Protein AF-W2WPH0-F1 (afdb_monomer_lite)

InterPro domains:
  IPR010358 BRCA1-A complex subunit BRE [PTHR15189] (11-206)

Organism: NCBI:txid1317063

Foldseek 3Di:
DDDQDPVSVVVVVVVVVVVVVVVVQVVLVVVLVPFPDPQSVVLCVVPVVPPQWGKDWDADPVQGIKIKIKDFLDPDAQPDDVVVVVVVPDPVDPDPDPPDQAFRDDPPQFTKMWIFMDHSHPPRPDPDQRDGDIDHDPLQVQLVLQQDQPRRDPPDHPVRSSVSSSVSSSVQQVLLSLLVVLLVVPWAWDDADRGRSQKTKTWDWDAPDPPGDIDIWIKMKGDHSVCSVPVWLQRIWMWTDPPDPPDDTHTQGFDTDPDDADPDSNVRSNSSSVSNVVRSVVSVCCVVPVD

pLDDT: mean 79.88, std 12.7, range [41.97, 94.81]

Structure (mmCIF, N/CA/C/O backbone):
data_AF-W2WPH0-F1
#
_entry.id   AF-W2WPH0-F1
#
loop_
_atom_site.group_PDB
_atom_site.id
_atom_site.type_symbol
_atom_site.label_atom_id
_atom_site.label_alt_id
_atom_site.label_comp_id
_atom_site.label_asym_id
_atom_site.label_entity_id
_atom_site.label_seq_id
_atom_site.pdbx_PDB_ins_code
_atom_site.Cartn_x
_atom_site.Cartn_y
_atom_site.Cartn_z
_atom_site.occupancy
_atom_site.B_iso_or_equiv
_atom_site.auth_seq_id
_atom_site.auth_comp_id
_atom_site.auth_asym_id
_atom_site.auth_atom_id
_atom_site.pdbx_PDB_model_num
ATOM 1 N N . MET A 1 1 ? -18.272 -46.499 23.358 1.00 45.56 1 MET A N 1
ATOM 2 C CA . MET A 1 1 ? -18.441 -45.170 22.736 1.00 45.56 1 MET A CA 1
ATOM 3 C C . MET A 1 1 ? -17.656 -45.181 21.437 1.00 45.56 1 MET A C 1
ATOM 5 O O . MET A 1 1 ? -16.525 -45.654 21.488 1.00 45.56 1 MET A O 1
ATOM 9 N N . PRO A 1 2 ? -18.234 -44.789 20.291 1.00 53.28 2 PRO A N 1
ATOM 10 C CA . PRO A 1 2 ? -17.456 -44.684 19.062 1.00 53.28 2 PRO A CA 1
ATOM 11 C C . PRO A 1 2 ? -16.407 -43.576 19.236 1.00 53.28 2 PRO A C 1
ATOM 13 O O . PRO A 1 2 ? -16.695 -42.547 19.845 1.00 53.28 2 PRO A O 1
ATOM 16 N N . ALA A 1 3 ? -15.181 -43.828 18.781 1.00 59.38 3 ALA A N 1
ATOM 17 C CA . ALA A 1 3 ? -14.112 -42.839 18.807 1.00 59.38 3 ALA A CA 1
ATOM 18 C C . ALA A 1 3 ? -14.486 -41.678 17.872 1.00 59.38 3 ALA A C 1
ATOM 20 O O . ALA A 1 3 ? -14.871 -41.924 16.729 1.00 59.38 3 ALA A O 1
ATOM 21 N N . LEU A 1 4 ? -14.408 -40.441 18.372 1.00 58.47 4 LEU A N 1
ATOM 22 C CA . LEU A 1 4 ? -14.555 -39.233 17.555 1.00 58.47 4 LEU A CA 1
ATOM 23 C C . LEU A 1 4 ? -13.538 -39.294 16.412 1.00 58.47 4 LEU A C 1
ATOM 25 O O . LEU A 1 4 ? -12.369 -39.614 16.644 1.00 58.47 4 LEU A O 1
ATOM 29 N N . THR A 1 5 ? -13.979 -39.019 15.186 1.00 77.12 5 THR A N 1
ATOM 30 C CA . THR A 1 5 ? -13.048 -38.885 14.062 1.00 77.12 5 THR A CA 1
ATOM 31 C C . THR A 1 5 ? -12.193 -37.628 14.258 1.00 77.12 5 THR A C 1
ATOM 33 O O . THR A 1 5 ? -12.567 -36.727 15.011 1.00 77.12 5 THR A O 1
ATOM 36 N N . ASN A 1 6 ? -11.028 -37.548 13.606 1.00 74.56 6 ASN A N 1
ATOM 37 C CA . ASN A 1 6 ? -10.167 -36.362 13.710 1.00 74.56 6 ASN A CA 1
ATOM 38 C C . ASN A 1 6 ? -10.901 -35.067 13.310 1.00 74.56 6 ASN A C 1
ATOM 40 O O . ASN A 1 6 ? -10.645 -34.024 13.907 1.00 74.56 6 ASN A O 1
ATOM 44 N N . ASP A 1 7 ? -11.847 -35.146 12.370 1.00 78.81 7 ASP A N 1
ATOM 45 C CA . ASP A 1 7 ? -12.660 -34.007 11.932 1.00 78.81 7 ASP A CA 1
ATOM 46 C C . ASP A 1 7 ? -13.693 -33.595 12.994 1.00 78.81 7 ASP A C 1
ATOM 48 O O . ASP A 1 7 ? -13.888 -32.404 13.242 1.00 78.81 7 ASP A O 1
ATOM 52 N N . ASP A 1 8 ? -14.302 -34.563 13.690 1.00 81.31 8 ASP A N 1
ATOM 53 C CA . ASP A 1 8 ? -15.211 -34.279 14.808 1.00 81.31 8 ASP A CA 1
ATOM 54 C C . ASP A 1 8 ? -14.460 -33.648 15.987 1.00 81.31 8 ASP A C 1
ATOM 56 O O . ASP A 1 8 ? -14.962 -32.725 16.628 1.00 81.31 8 ASP A O 1
ATOM 60 N N . LEU A 1 9 ? -13.236 -34.113 16.262 1.00 81.88 9 LEU A N 1
ATOM 61 C CA . LEU A 1 9 ? -12.381 -33.546 17.303 1.00 81.88 9 LEU A CA 1
ATOM 62 C C . LEU A 1 9 ? -11.968 -32.108 16.958 1.00 81.88 9 LEU A C 1
ATOM 64 O O . LEU A 1 9 ? -12.052 -31.231 17.816 1.00 81.88 9 LEU A O 1
ATOM 68 N N . ALA A 1 10 ? -11.553 -31.861 15.712 1.00 83.38 10 ALA A N 1
ATOM 69 C CA . ALA A 1 10 ? -11.176 -30.533 15.235 1.00 83.38 10 ALA A CA 1
ATOM 70 C C . ALA A 1 10 ? -12.346 -29.547 15.337 1.00 83.38 10 ALA A C 1
ATOM 72 O O . ALA A 1 10 ? -12.166 -28.434 15.825 1.00 83.38 10 ALA A O 1
ATOM 73 N N . LYS A 1 11 ? -13.553 -29.980 14.965 1.00 87.38 11 LYS A N 1
ATOM 74 C CA . LYS A 1 11 ? -14.764 -29.163 15.066 1.00 87.38 11 LYS A CA 1
ATOM 75 C C . LYS A 1 11 ? -15.130 -28.837 16.515 1.00 87.38 11 LYS A C 1
ATOM 77 O O . LYS A 1 11 ? -15.409 -27.686 16.829 1.00 87.38 11 LYS A O 1
ATOM 82 N N . VAL A 1 12 ? -15.077 -29.826 17.411 1.00 88.12 12 VAL A N 1
ATOM 83 C CA . VAL A 1 12 ? -15.323 -29.603 18.847 1.00 88.12 12 VAL A CA 1
ATOM 84 C C . VAL A 1 12 ? -14.289 -28.638 19.437 1.00 88.12 12 VAL A C 1
ATOM 86 O O . VAL A 1 12 ? -14.651 -27.751 20.205 1.00 88.12 12 VAL A O 1
ATOM 89 N N . LEU A 1 13 ? -13.013 -28.772 19.064 1.00 89.44 13 LEU A N 1
ATOM 90 C CA . LEU A 1 13 ? -11.956 -27.838 19.462 1.00 89.44 13 LEU A CA 1
ATOM 91 C C . LEU A 1 13 ? -12.218 -26.424 18.934 1.00 89.44 13 LEU A C 1
ATOM 93 O O . LEU A 1 13 ? -12.084 -25.466 19.690 1.00 89.44 13 LEU A O 1
ATOM 97 N N . GLU A 1 14 ? -12.618 -26.286 17.671 1.00 88.81 14 GLU A N 1
ATOM 98 C CA . GLU A 1 14 ? -12.945 -24.995 17.065 1.00 88.81 14 GLU A CA 1
ATOM 99 C C . GLU A 1 14 ? -14.119 -24.313 17.785 1.00 88.81 14 GLU A C 1
ATOM 101 O O . GLU A 1 14 ? -14.046 -23.122 18.089 1.00 88.81 14 GLU A O 1
ATOM 106 N N . ASP A 1 15 ? -15.166 -25.068 18.123 1.00 91.25 15 ASP A N 1
ATOM 107 C CA . ASP A 1 15 ? -16.328 -24.559 18.855 1.00 91.25 15 ASP A CA 1
ATOM 108 C C . ASP A 1 15 ? -15.958 -24.114 20.281 1.00 91.25 15 ASP A C 1
ATOM 110 O O . ASP A 1 15 ? -16.384 -23.047 20.728 1.00 91.25 15 ASP A O 1
ATOM 114 N N . VAL A 1 16 ? -15.117 -24.881 20.985 1.00 91.81 16 VAL A N 1
ATOM 115 C CA . VAL A 1 16 ? -14.615 -24.505 22.321 1.00 91.81 16 VAL A CA 1
ATOM 116 C C . VAL A 1 16 ? -13.750 -23.245 22.251 1.00 91.81 16 VAL A C 1
ATOM 118 O O . VAL A 1 16 ? -13.900 -22.350 23.084 1.00 91.81 16 VAL A O 1
ATOM 121 N N . VAL A 1 17 ? -12.864 -23.142 21.257 1.00 90.56 17 VAL A N 1
ATOM 122 C CA . VAL A 1 17 ? -12.030 -21.948 21.058 1.00 90.56 17 VAL A CA 1
ATOM 123 C C . VAL A 1 17 ? -12.898 -20.728 20.760 1.00 90.56 17 VAL A C 1
ATOM 125 O O . VAL A 1 17 ? -12.674 -19.683 21.365 1.00 90.56 17 VAL A O 1
ATOM 128 N N . LYS A 1 18 ? -13.922 -20.852 19.905 1.00 88.81 18 LYS A N 1
ATOM 129 C CA . LYS A 1 18 ? -14.874 -19.762 19.631 1.00 88.81 18 LYS A CA 1
ATOM 130 C C . LYS A 1 18 ? -15.568 -19.283 20.903 1.00 88.81 18 LYS A C 1
ATOM 132 O O . LYS A 1 18 ? -15.534 -18.092 21.184 1.00 88.81 18 LYS A O 1
ATOM 137 N N . GLN A 1 19 ? -16.096 -20.199 21.717 1.00 92.19 19 GLN A N 1
ATOM 138 C CA . GLN A 1 19 ? -16.737 -19.839 22.987 1.00 92.19 19 GLN A CA 1
ATOM 139 C C . GLN A 1 19 ? -15.781 -19.112 23.940 1.00 92.19 19 GLN A C 1
ATOM 141 O O . GLN A 1 19 ? -16.158 -18.114 24.551 1.00 92.19 19 GLN A O 1
ATOM 146 N N . LEU A 1 20 ? -14.536 -19.582 24.063 1.00 91.75 20 LEU A N 1
ATOM 147 C CA . LEU A 1 20 ? -13.527 -18.919 24.893 1.00 91.75 20 LEU A CA 1
ATOM 148 C C . LEU A 1 20 ? -13.189 -17.516 24.378 1.00 91.75 20 LEU A C 1
ATOM 150 O O . LEU A 1 20 ? -13.049 -16.592 25.180 1.00 91.75 20 LEU A O 1
ATOM 154 N N . VAL A 1 21 ? -13.073 -17.349 23.059 1.00 88.31 21 VAL A N 1
ATOM 155 C CA . VAL A 1 21 ? -12.835 -16.048 22.420 1.00 88.31 21 VAL A CA 1
ATOM 156 C C . VAL A 1 21 ? -14.007 -15.099 22.664 1.00 88.31 21 VAL A C 1
ATOM 158 O O . VAL A 1 21 ? -13.773 -13.935 22.985 1.00 88.31 21 VAL A O 1
ATOM 161 N N . ASP A 1 22 ? -15.246 -15.578 22.578 1.00 89.62 22 ASP A N 1
ATOM 162 C CA . ASP A 1 22 ? -16.439 -14.763 22.821 1.00 89.62 22 ASP A CA 1
ATOM 163 C C . ASP A 1 22 ? -16.510 -14.301 24.283 1.00 89.62 22 ASP A C 1
ATOM 165 O O . ASP A 1 22 ? -16.646 -13.104 24.544 1.00 89.62 22 ASP A O 1
ATOM 169 N N . VAL A 1 23 ? -16.289 -15.210 25.241 1.00 92.94 23 VAL A N 1
ATOM 170 C CA . VAL A 1 23 ? -16.218 -14.866 26.674 1.00 92.94 23 VAL A CA 1
ATOM 171 C C . VAL A 1 23 ? -15.093 -13.864 26.944 1.00 92.94 23 VAL A C 1
ATOM 173 O O . VAL A 1 23 ? -15.271 -12.904 27.696 1.00 92.94 23 VAL A O 1
ATOM 176 N N . PHE A 1 24 ? -13.928 -14.052 26.320 1.00 89.88 24 PHE A N 1
ATOM 177 C CA . PHE A 1 24 ? -12.815 -13.117 26.450 1.00 89.88 24 PHE A CA 1
ATOM 178 C C . PHE A 1 24 ? -13.179 -11.732 25.903 1.00 89.88 24 PHE A C 1
ATOM 180 O O . PHE A 1 24 ? -12.948 -10.733 26.585 1.00 89.88 24 PHE A O 1
ATOM 187 N N . ARG A 1 25 ? -13.788 -11.654 24.715 1.00 88.69 25 ARG A N 1
ATOM 188 C CA . ARG A 1 25 ? -14.240 -10.393 24.105 1.00 88.69 25 ARG A CA 1
ATOM 189 C C . ARG A 1 25 ? -15.249 -9.666 24.992 1.00 88.69 25 ARG A C 1
ATOM 191 O O . ARG A 1 25 ? -15.089 -8.468 25.228 1.00 88.69 25 ARG A O 1
ATOM 198 N N . GLU A 1 26 ? -16.232 -10.379 25.537 1.00 91.75 26 GLU A N 1
ATOM 199 C CA . GLU A 1 26 ? -17.198 -9.812 26.485 1.00 91.75 26 GLU A CA 1
ATOM 200 C C . GLU A 1 26 ? -16.502 -9.238 27.725 1.00 91.75 26 GLU A C 1
ATOM 202 O O . GLU A 1 26 ? -16.783 -8.104 28.123 1.00 91.75 26 GLU A O 1
ATOM 207 N N . GLN A 1 27 ? -15.535 -9.963 28.294 1.00 92.88 27 GLN A N 1
ATOM 208 C CA . GLN A 1 27 ? -14.763 -9.504 29.450 1.00 92.88 27 GLN A CA 1
ATOM 209 C C . GLN A 1 27 ? -13.963 -8.223 29.151 1.00 92.88 27 GLN A C 1
ATOM 211 O O . GLN A 1 27 ? -13.911 -7.316 29.991 1.00 92.88 27 GLN A O 1
ATOM 216 N N . GLN A 1 28 ? -13.351 -8.118 27.966 1.00 91.88 28 GLN A N 1
ATOM 217 C CA . GLN A 1 28 ? -12.621 -6.914 27.544 1.00 91.88 28 GLN A CA 1
ATOM 218 C C . GLN A 1 28 ? -13.554 -5.700 27.453 1.00 91.88 28 GLN A C 1
ATOM 220 O O . GLN A 1 28 ? -13.244 -4.632 27.989 1.00 91.88 28 GLN A O 1
ATOM 225 N N . VAL A 1 29 ? -14.733 -5.873 26.849 1.00 92.38 29 VAL A N 1
ATOM 226 C CA . VAL A 1 29 ? -15.742 -4.811 26.725 1.00 92.38 29 VAL A CA 1
ATOM 227 C C . VAL A 1 29 ? -16.286 -4.393 28.092 1.00 92.38 29 VAL A C 1
ATOM 229 O O . VAL A 1 29 ? -16.365 -3.197 28.371 1.00 92.38 29 VAL A O 1
ATOM 232 N N . GLN A 1 30 ? -16.604 -5.338 28.979 1.00 93.56 30 GLN A N 1
ATOM 233 C CA . GLN A 1 30 ? -17.055 -5.026 30.341 1.00 93.56 30 GLN A CA 1
ATOM 234 C C . GLN A 1 30 ? -15.999 -4.231 31.121 1.00 93.56 30 GLN A C 1
ATOM 236 O O . GLN A 1 30 ? -16.319 -3.253 31.800 1.00 93.56 30 GLN A O 1
ATOM 241 N N . THR A 1 31 ? -14.725 -4.605 30.981 1.00 91.94 31 THR A N 1
ATOM 242 C CA . THR A 1 31 ? -13.605 -3.909 31.633 1.00 91.94 31 THR A CA 1
ATOM 243 C C . THR A 1 31 ? -13.472 -2.470 31.125 1.00 91.94 31 THR A C 1
ATOM 245 O O . THR A 1 31 ? -13.319 -1.541 31.920 1.00 91.94 31 THR A O 1
ATOM 248 N N . LEU A 1 32 ? -13.605 -2.263 29.813 1.00 91.75 32 LEU A N 1
ATOM 249 C CA . LEU A 1 32 ? -13.665 -0.938 29.194 1.00 91.75 32 LEU A CA 1
ATOM 250 C C . LEU A 1 32 ? -14.873 -0.118 29.689 1.00 91.75 32 LEU A C 1
ATOM 252 O O . LEU A 1 32 ? -14.732 1.062 30.015 1.00 91.75 32 LEU A O 1
ATOM 256 N N . GLN A 1 33 ? -16.060 -0.720 29.788 1.00 92.19 33 GLN A N 1
ATOM 257 C CA . GLN A 1 33 ? -17.267 -0.039 30.275 1.00 92.19 33 GLN A CA 1
ATOM 258 C C . GLN A 1 33 ? -17.149 0.388 31.745 1.00 92.19 33 GLN A C 1
ATOM 260 O O . GLN A 1 33 ? -17.680 1.436 32.124 1.00 92.19 33 GLN A O 1
ATOM 265 N N . ALA A 1 34 ? -16.408 -0.368 32.557 1.00 91.31 34 ALA A N 1
ATOM 266 C CA . ALA A 1 34 ? -16.101 -0.028 33.945 1.00 91.31 34 ALA A CA 1
ATOM 267 C C . ALA A 1 34 ? -15.002 1.047 34.095 1.00 91.31 34 ALA A C 1
ATOM 269 O O . ALA A 1 34 ? -14.833 1.597 35.185 1.00 91.31 34 ALA A O 1
ATOM 270 N N . ALA A 1 35 ? -14.264 1.377 33.028 1.00 88.62 35 ALA A N 1
ATOM 271 C CA . ALA A 1 35 ? -13.193 2.373 33.065 1.00 88.62 35 ALA A CA 1
ATOM 272 C C . ALA A 1 35 ? -13.714 3.789 33.374 1.00 88.62 35 ALA A C 1
ATOM 274 O O . ALA A 1 35 ? -14.888 4.099 33.173 1.00 88.62 35 ALA A O 1
ATOM 275 N N . THR A 1 36 ? -12.848 4.691 33.838 1.00 87.81 36 THR A N 1
ATOM 276 C CA . THR A 1 36 ? -13.241 6.087 34.116 1.00 87.81 36 THR A CA 1
ATOM 277 C C . THR A 1 36 ? -13.098 7.002 32.903 1.00 87.81 36 THR A C 1
ATOM 279 O O . THR A 1 36 ? -13.700 8.067 32.878 1.00 87.81 36 THR A O 1
ATOM 282 N N . SER A 1 37 ? -12.348 6.581 31.882 1.00 87.88 37 SER A N 1
ATOM 283 C CA . SER A 1 37 ? -12.149 7.333 30.640 1.00 87.88 37 SER A CA 1
ATOM 284 C C . SER A 1 37 ? -13.440 7.471 29.832 1.00 87.88 37 SER A C 1
ATOM 286 O O . SER A 1 37 ? -13.894 6.504 29.212 1.00 87.88 37 SER A O 1
ATOM 288 N N . GLN A 1 38 ? -14.014 8.679 29.781 1.00 87.31 38 GLN A N 1
ATOM 289 C CA . GLN A 1 38 ? -15.160 8.958 28.906 1.00 87.31 38 GLN A CA 1
ATOM 290 C C . GLN A 1 38 ? -14.770 8.866 27.431 1.00 87.31 38 GLN A C 1
ATOM 292 O O . GLN A 1 38 ? -15.552 8.390 26.609 1.00 87.31 38 GLN A O 1
ATOM 297 N N . ARG A 1 39 ? -13.534 9.260 27.092 1.00 84.94 39 ARG A N 1
ATOM 298 C CA . ARG A 1 39 ? -13.050 9.226 25.709 1.00 84.94 39 ARG A CA 1
ATOM 299 C C . ARG A 1 39 ? -12.988 7.807 25.150 1.00 84.94 39 ARG A C 1
ATOM 301 O O . ARG A 1 39 ? -13.448 7.592 24.035 1.00 84.94 39 ARG A O 1
ATOM 308 N N . ALA A 1 40 ? -12.450 6.853 25.909 1.00 87.62 40 ALA A N 1
ATOM 309 C CA . ALA A 1 40 ? -12.358 5.464 25.457 1.00 87.62 40 ALA A CA 1
ATOM 310 C C . ALA A 1 40 ? -13.747 4.846 25.227 1.00 87.62 40 ALA A C 1
ATOM 312 O O . ALA A 1 40 ? -13.947 4.133 24.246 1.00 87.62 40 ALA A O 1
ATOM 313 N N . LYS A 1 41 ? -14.721 5.162 26.093 1.00 91.69 41 LYS A N 1
ATOM 314 C CA . LYS A 1 41 ? -16.111 4.706 25.938 1.00 91.69 41 LYS A CA 1
ATOM 315 C C . LYS A 1 41 ? -16.776 5.310 24.706 1.00 91.69 41 LYS A C 1
ATOM 317 O O . LYS A 1 41 ? -17.342 4.570 23.914 1.00 91.69 41 LYS A O 1
ATOM 322 N N . PHE A 1 42 ? -16.641 6.623 24.517 1.00 89.81 42 PHE A N 1
ATOM 323 C CA . PHE A 1 42 ? -17.166 7.314 23.340 1.00 89.81 42 PHE A CA 1
ATOM 324 C C . PHE A 1 42 ? -16.615 6.721 22.034 1.00 89.81 42 PHE A C 1
ATOM 326 O O . PHE A 1 42 ? -17.363 6.453 21.101 1.00 89.81 42 PHE A O 1
ATOM 333 N N . GLU A 1 43 ? -15.308 6.470 21.959 1.00 88.81 43 GLU A N 1
ATOM 334 C CA . GLU A 1 43 ? -14.692 5.922 20.742 1.00 88.81 43 GLU A CA 1
ATOM 335 C C . GLU A 1 43 ? -15.111 4.468 20.491 1.00 88.81 43 GLU A C 1
ATOM 337 O O . GLU A 1 43 ? -15.332 4.084 19.344 1.00 88.81 43 GLU A O 1
ATOM 342 N N . TYR A 1 44 ? -15.307 3.673 21.546 1.00 92.19 44 TYR A N 1
ATOM 343 C CA . TYR A 1 44 ? -15.910 2.349 21.411 1.00 92.19 44 TYR A CA 1
ATOM 344 C C . TYR A 1 44 ? -17.342 2.421 20.880 1.00 92.19 44 TYR A C 1
ATOM 346 O O . TYR A 1 44 ? -17.673 1.686 19.954 1.00 92.19 44 TYR A O 1
ATOM 354 N N . GLU A 1 45 ? -18.175 3.332 21.388 1.00 92.44 45 GLU A N 1
ATOM 355 C CA . GLU A 1 45 ? -19.543 3.515 20.887 1.00 92.44 45 GLU A CA 1
ATOM 356 C C . GLU A 1 45 ? -19.573 3.849 19.391 1.00 92.44 45 GLU A C 1
ATOM 358 O O . GLU A 1 45 ? -20.442 3.361 18.668 1.00 92.44 45 GLU A O 1
ATOM 363 N N . MET A 1 46 ? -18.588 4.612 18.911 1.00 90.06 46 MET A N 1
ATOM 364 C CA . MET A 1 46 ? -18.436 4.947 17.493 1.00 90.06 46 MET A CA 1
ATOM 365 C C . MET A 1 46 ? -17.984 3.762 16.624 1.00 90.06 46 MET A C 1
ATOM 367 O O . MET A 1 46 ? -18.264 3.743 15.421 1.00 90.06 46 MET A O 1
ATOM 371 N N . LEU A 1 47 ? -17.273 2.784 17.195 1.00 88.81 47 LEU A N 1
ATOM 372 C CA . LEU A 1 47 ? -16.659 1.674 16.458 1.00 88.81 47 LEU A CA 1
ATOM 373 C C . LEU A 1 47 ? -17.381 0.331 16.622 1.00 88.81 47 LEU A C 1
ATOM 375 O O . LEU A 1 47 ? -17.259 -0.506 15.732 1.00 88.81 47 LEU A O 1
ATOM 379 N N . GLN A 1 48 ? -18.147 0.115 17.695 1.00 90.94 48 GLN A N 1
ATOM 380 C CA . GLN A 1 48 ? -18.760 -1.178 18.056 1.00 90.94 48 GLN A CA 1
ATOM 381 C C . GLN A 1 48 ? -19.674 -1.774 16.974 1.00 90.94 48 GLN A C 1
ATOM 383 O O . GLN A 1 48 ? -19.945 -2.969 16.967 1.00 90.94 48 GLN A O 1
ATOM 388 N N . HIS A 1 49 ? -20.151 -0.952 16.038 1.00 87.94 49 HIS A N 1
ATOM 389 C CA . HIS A 1 49 ? -20.955 -1.395 14.899 1.00 87.94 49 HIS A CA 1
ATOM 390 C C . HIS A 1 49 ? -20.126 -2.081 13.796 1.00 87.94 49 HIS A C 1
ATOM 392 O O . HIS A 1 49 ? -20.695 -2.588 12.827 1.00 87.94 49 HIS A O 1
ATOM 398 N N . ARG A 1 50 ? -18.790 -2.073 13.897 1.00 85.06 50 ARG A N 1
ATOM 399 C CA . ARG A 1 50 ? -17.881 -2.761 12.973 1.00 85.06 50 ARG A CA 1
ATOM 400 C C . ARG A 1 50 ? -17.733 -4.226 13.411 1.00 85.06 50 ARG A C 1
ATOM 402 O O . ARG A 1 50 ? -17.240 -4.461 14.509 1.00 85.06 50 ARG A O 1
ATOM 409 N N . PRO A 1 51 ? -18.103 -5.208 12.568 1.00 82.19 51 PRO A N 1
ATOM 410 C CA . PRO A 1 51 ? -18.104 -6.622 12.958 1.00 82.19 51 PRO A CA 1
ATOM 411 C C . PRO A 1 51 ? -16.702 -7.183 13.234 1.00 82.19 51 PRO A C 1
ATOM 413 O O . PRO A 1 51 ? -16.568 -8.165 13.953 1.00 82.19 51 PRO A O 1
ATOM 416 N N . GLU A 1 52 ? -15.666 -6.561 12.673 1.00 84.44 52 GLU A N 1
ATOM 417 C CA . GLU A 1 52 ? -14.266 -6.977 12.812 1.00 84.44 52 GLU A CA 1
ATOM 418 C C . GLU A 1 52 ? -13.525 -6.200 13.914 1.00 84.44 52 GLU A C 1
ATOM 420 O O . GLU A 1 52 ? -12.301 -6.269 13.990 1.00 84.44 52 GLU A O 1
ATOM 425 N N . LEU A 1 53 ? -14.235 -5.411 14.735 1.00 88.00 53 LEU A N 1
ATOM 426 C CA . LEU A 1 53 ? -13.620 -4.696 15.850 1.00 88.00 53 LEU A CA 1
ATOM 427 C C . LEU A 1 53 ? -13.143 -5.683 16.910 1.00 88.00 53 LEU A C 1
ATOM 429 O O . LEU A 1 53 ? -13.947 -6.385 17.525 1.00 88.00 53 LEU A O 1
ATOM 433 N N . GLU A 1 54 ? -11.852 -5.636 17.205 1.00 89.94 54 GLU A N 1
ATOM 434 C CA . GLU A 1 54 ? -11.282 -6.298 18.368 1.00 89.94 54 GLU A CA 1
ATOM 435 C C . GLU A 1 54 ? -10.888 -5.267 19.423 1.00 89.94 54 GLU A C 1
ATOM 437 O O . GLU A 1 54 ? -10.336 -4.204 19.126 1.00 89.94 54 GLU A O 1
ATOM 442 N N . VAL A 1 55 ? -11.209 -5.580 20.677 1.00 90.75 55 VAL A N 1
ATOM 443 C CA . VAL A 1 55 ? -10.961 -4.716 21.831 1.00 90.75 55 VAL A CA 1
ATOM 444 C C . VAL A 1 55 ? -10.060 -5.459 22.798 1.00 90.75 55 VAL A C 1
ATOM 446 O O . VAL A 1 55 ? -10.391 -6.564 23.229 1.00 90.75 55 VAL A O 1
ATOM 449 N N . LEU A 1 56 ? -8.943 -4.838 23.166 1.00 90.94 56 LEU A N 1
ATOM 450 C CA . LEU A 1 56 ? -7.988 -5.406 24.106 1.00 90.94 56 LEU A CA 1
ATOM 451 C C . LEU A 1 56 ? -7.601 -4.374 25.165 1.00 90.94 56 LEU A C 1
ATOM 453 O O . LEU A 1 56 ? -6.973 -3.362 24.865 1.00 90.94 56 LEU A O 1
ATOM 457 N N . VAL A 1 57 ? -7.963 -4.629 26.418 1.00 88.56 57 VAL A N 1
ATOM 458 C CA . VAL A 1 57 ? -7.533 -3.849 27.579 1.00 88.56 57 VAL A CA 1
ATOM 459 C C . VAL A 1 57 ? -6.210 -4.413 28.076 1.00 88.56 57 VAL A C 1
ATOM 461 O O . VAL A 1 57 ? -6.103 -5.594 28.406 1.00 88.56 57 VAL A O 1
ATOM 464 N N . MET A 1 58 ? -5.196 -3.557 28.144 1.00 85.19 58 MET A N 1
ATOM 465 C CA . MET A 1 58 ? -3.852 -3.922 28.574 1.00 85.19 58 MET A CA 1
ATOM 466 C C . MET A 1 58 ? -3.380 -3.017 29.706 1.00 85.19 58 MET A C 1
ATOM 468 O O . MET A 1 58 ? -3.825 -1.877 29.862 1.00 85.19 58 MET A O 1
ATOM 472 N N . SER A 1 59 ? -2.447 -3.537 30.496 1.00 81.44 59 SER A N 1
ATOM 473 C CA . SER A 1 59 ? -1.696 -2.776 31.483 1.00 81.44 59 SER A CA 1
ATOM 474 C C . SER A 1 59 ? -0.222 -2.768 31.097 1.00 81.44 59 SER A C 1
ATOM 476 O O . SER A 1 59 ? 0.339 -3.769 30.655 1.00 81.44 59 SER A O 1
ATOM 478 N N . SER A 1 60 ? 0.414 -1.616 31.248 1.00 75.19 60 SER A N 1
ATOM 479 C CA . SER A 1 60 ? 1.853 -1.458 31.076 1.00 75.19 60 SER A CA 1
ATOM 480 C C . SER A 1 60 ? 2.399 -0.609 32.208 1.00 75.19 60 SER A C 1
ATOM 482 O O . SER A 1 60 ? 1.767 0.360 32.628 1.00 75.19 60 SER A O 1
ATOM 484 N N . GLU A 1 61 ? 3.594 -0.940 32.683 1.00 72.06 61 GLU A N 1
ATOM 485 C CA . GLU A 1 61 ? 4.272 -0.156 33.717 1.00 72.06 61 GLU A CA 1
ATOM 486 C C . GLU A 1 61 ? 4.582 1.274 33.249 1.00 72.06 61 GLU A C 1
ATOM 488 O O . GLU A 1 61 ? 4.568 2.199 34.057 1.00 72.06 61 GLU A O 1
ATOM 493 N N . SER A 1 62 ? 4.811 1.478 31.945 1.00 67.69 62 SER A N 1
ATOM 494 C CA . SER A 1 62 ? 5.181 2.784 31.384 1.00 67.69 62 SER A CA 1
ATOM 495 C C . SER A 1 62 ? 3.984 3.675 31.046 1.00 67.69 62 SER A C 1
ATOM 497 O O . SER A 1 62 ? 4.085 4.896 31.124 1.00 67.69 62 SER A O 1
ATOM 499 N N . THR A 1 63 ? 2.853 3.081 30.658 1.00 65.88 63 THR A N 1
ATOM 500 C CA . THR A 1 63 ? 1.677 3.797 30.117 1.00 65.88 63 THR A CA 1
ATOM 501 C C . THR A 1 63 ? 0.405 3.611 30.947 1.00 65.88 63 THR A C 1
ATOM 503 O O . THR A 1 63 ? -0.601 4.274 30.694 1.00 65.88 63 THR A O 1
ATOM 506 N N . GLY A 1 64 ? 0.443 2.767 31.980 1.00 77.00 64 GLY A N 1
ATOM 507 C CA . GLY A 1 64 ? -0.710 2.437 32.811 1.00 77.00 64 GLY A CA 1
ATOM 508 C C . GLY A 1 64 ? -1.703 1.525 32.091 1.00 77.00 64 GLY A C 1
ATOM 509 O O . GLY A 1 64 ? -1.335 0.757 31.205 1.00 77.00 64 GLY A O 1
ATOM 510 N N . ASN A 1 65 ? -2.974 1.593 32.492 1.00 83.62 65 ASN A N 1
ATOM 511 C CA . ASN A 1 65 ? -4.043 0.829 31.849 1.00 83.62 65 ASN A CA 1
ATOM 512 C C . ASN A 1 65 ? -4.576 1.587 30.632 1.00 83.62 65 ASN A C 1
ATOM 514 O O . ASN A 1 65 ? -4.958 2.759 30.740 1.00 83.62 65 ASN A O 1
ATOM 518 N N . TYR A 1 66 ? -4.681 0.898 29.506 1.00 84.56 66 TYR A N 1
ATOM 519 C CA . TYR A 1 66 ? -5.207 1.430 28.256 1.00 84.56 66 TYR A CA 1
ATOM 520 C C . TYR A 1 66 ? -6.005 0.361 27.514 1.00 84.56 66 TYR A C 1
ATOM 522 O O . TYR A 1 66 ? -5.918 -0.826 27.816 1.00 84.56 66 TYR A O 1
ATOM 530 N N . VAL A 1 67 ? -6.806 0.797 26.552 1.00 87.88 67 VAL A N 1
ATOM 531 C CA . VAL A 1 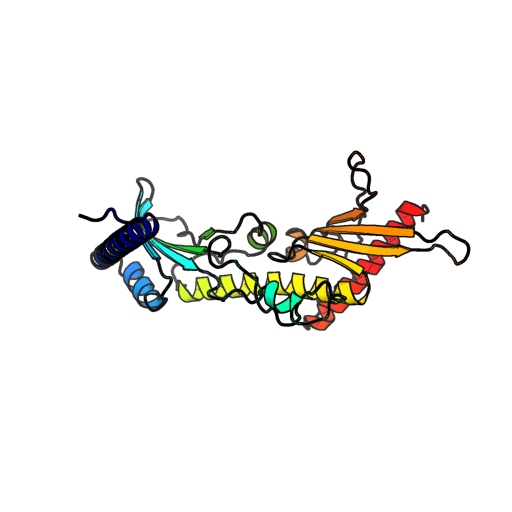67 ? -7.488 -0.074 25.600 1.00 87.88 67 VAL A CA 1
ATOM 532 C C . VAL A 1 67 ? -6.881 0.120 24.223 1.00 87.88 67 VAL A C 1
ATOM 534 O O . VAL A 1 67 ? -6.545 1.241 23.845 1.00 87.88 67 VAL A O 1
ATOM 537 N N . LEU A 1 68 ? -6.743 -0.970 23.486 1.00 88.75 68 LEU A N 1
ATOM 538 C CA . LEU A 1 68 ? -6.424 -1.007 22.071 1.00 88.75 68 LEU A CA 1
ATOM 539 C C . LEU A 1 68 ? -7.667 -1.438 21.303 1.00 88.75 68 LEU A C 1
ATOM 541 O O . LEU A 1 68 ? -8.278 -2.461 21.617 1.00 88.75 68 LEU A O 1
ATOM 545 N N . PHE A 1 69 ? -8.012 -0.661 20.285 1.00 89.62 69 PHE A N 1
ATOM 546 C CA . PHE A 1 69 ? -8.956 -1.056 19.249 1.00 89.62 69 PHE A CA 1
ATOM 547 C C . PHE A 1 69 ? -8.167 -1.512 18.032 1.00 89.62 69 PHE A C 1
ATOM 549 O O . PHE A 1 69 ? -7.357 -0.741 17.516 1.00 89.62 69 PHE A O 1
ATOM 556 N N . ALA A 1 70 ? -8.399 -2.744 17.593 1.00 89.06 70 ALA A N 1
ATOM 557 C CA . ALA A 1 70 ? -7.817 -3.306 16.385 1.00 89.06 70 ALA A CA 1
ATOM 558 C C . ALA A 1 70 ? -8.917 -3.530 15.344 1.00 89.06 70 ALA A C 1
ATOM 560 O O . ALA A 1 70 ? -9.984 -4.062 15.653 1.00 89.06 70 ALA A O 1
ATOM 561 N N . LEU A 1 71 ? -8.670 -3.074 14.118 1.00 87.31 71 LEU A N 1
ATOM 562 C CA . LEU A 1 71 ? -9.613 -3.147 13.003 1.00 87.31 71 LEU A CA 1
ATOM 563 C C . LEU A 1 71 ? -8.860 -3.418 11.697 1.00 87.31 71 LEU A C 1
ATOM 565 O O . LEU A 1 71 ? -7.769 -2.875 11.508 1.00 87.31 71 LEU A O 1
ATOM 569 N N . PRO A 1 72 ? -9.441 -4.156 10.739 1.00 85.06 72 PRO A N 1
ATOM 570 C CA . PRO A 1 72 ? -8.921 -4.158 9.382 1.00 85.06 72 PRO A CA 1
ATOM 571 C C . PRO A 1 72 ? -9.080 -2.756 8.772 1.00 85.06 72 PRO A C 1
ATOM 573 O O . PRO A 1 72 ? -10.171 -2.180 8.746 1.00 85.06 72 PRO A O 1
ATOM 576 N N . LEU A 1 73 ? -7.990 -2.187 8.252 1.00 82.00 73 LEU A N 1
ATOM 577 C CA . LEU A 1 73 ? -8.002 -0.878 7.586 1.00 82.00 73 LEU A CA 1
ATOM 578 C C . LEU A 1 73 ? -8.835 -0.921 6.294 1.00 82.00 73 LEU A C 1
ATOM 580 O O . LEU A 1 73 ? -9.500 0.053 5.926 1.00 82.00 73 LEU A O 1
ATOM 584 N N . LEU A 1 74 ? -8.807 -2.067 5.608 1.00 80.19 74 LEU A N 1
ATOM 585 C CA . LEU A 1 74 ? -9.581 -2.355 4.406 1.00 80.19 74 LEU A CA 1
ATOM 586 C C . LEU A 1 74 ? -10.473 -3.576 4.664 1.00 80.19 74 LEU A C 1
ATOM 588 O O . LEU A 1 74 ? -9.986 -4.696 4.712 1.00 80.19 74 LEU A O 1
ATOM 592 N N . GLY A 1 75 ? -11.783 -3.363 4.797 1.00 65.56 75 GLY A N 1
ATOM 593 C CA . GLY A 1 75 ? -12.779 -4.438 4.928 1.00 65.56 75 GLY A CA 1
ATOM 594 C C . GLY A 1 75 ? -13.232 -5.018 3.583 1.00 65.56 75 GLY A C 1
ATOM 595 O O . GLY A 1 75 ? -14.418 -5.275 3.392 1.00 65.56 75 GLY A O 1
ATOM 596 N N . GLU A 1 76 ? -12.337 -5.110 2.598 1.00 64.44 76 GLU A N 1
ATOM 597 C CA . GLU A 1 76 ? -12.694 -5.538 1.242 1.00 64.44 76 GLU A CA 1
ATOM 598 C C . GLU A 1 76 ? -12.394 -7.025 1.042 1.00 64.44 76 GLU A C 1
ATOM 600 O O . GLU A 1 76 ? -11.334 -7.523 1.418 1.00 64.44 76 GLU A O 1
ATOM 605 N N . LYS A 1 77 ? -13.355 -7.740 0.444 1.00 62.69 77 LYS A N 1
ATOM 606 C CA . LYS A 1 77 ? -13.164 -9.130 0.020 1.00 62.69 77 LYS A CA 1
ATOM 607 C C . LYS A 1 77 ? -12.052 -9.194 -1.034 1.00 62.69 77 LYS A C 1
ATOM 609 O O . LYS A 1 77 ? -11.877 -8.211 -1.759 1.00 62.69 77 LYS A O 1
ATOM 614 N N . PRO A 1 78 ? -11.359 -10.341 -1.169 1.00 63.25 78 PRO A N 1
ATOM 615 C CA . PRO A 1 78 ? -10.441 -10.549 -2.276 1.00 63.25 78 PRO A CA 1
ATOM 616 C C . PRO A 1 78 ? -11.156 -10.204 -3.586 1.00 63.25 78 PRO A C 1
ATOM 618 O O . PRO A 1 78 ? -12.191 -10.789 -3.908 1.00 63.25 78 PRO A O 1
ATOM 621 N N . GLN A 1 79 ? -10.644 -9.205 -4.300 1.00 64.56 79 GLN A N 1
ATOM 622 C CA . GLN A 1 79 ? -11.197 -8.748 -5.574 1.00 64.56 79 GLN A CA 1
ATOM 623 C C . GLN A 1 79 ? -10.814 -9.702 -6.717 1.00 64.56 79 GLN A C 1
ATOM 625 O O . GLN A 1 79 ? -11.327 -9.567 -7.824 1.00 64.56 79 GLN A O 1
ATOM 630 N N . TRP A 1 80 ? -9.912 -10.661 -6.466 1.00 61.81 80 TRP A N 1
ATOM 631 C CA . TRP A 1 80 ? -9.412 -11.590 -7.474 1.00 61.81 80 TRP A CA 1
ATOM 632 C C . TRP A 1 80 ? -9.212 -13.004 -6.948 1.00 61.81 80 TRP A C 1
ATOM 634 O O . TRP A 1 80 ? -8.586 -13.210 -5.905 1.00 61.81 80 TRP A O 1
ATOM 644 N N . ASP A 1 81 ? -9.722 -13.952 -7.735 1.00 59.31 81 ASP A N 1
ATOM 645 C CA . ASP A 1 81 ? -9.499 -15.387 -7.621 1.00 59.31 81 ASP A CA 1
ATOM 646 C C . ASP A 1 81 ? -8.849 -15.872 -8.931 1.00 59.31 81 ASP A C 1
ATOM 648 O O . ASP A 1 81 ? -9.497 -15.805 -9.982 1.00 59.31 81 ASP A O 1
ATOM 652 N N . PRO A 1 82 ? -7.591 -16.351 -8.903 1.00 53.38 82 PRO A N 1
ATOM 653 C CA . PRO A 1 82 ? -6.909 -16.845 -10.096 1.00 53.38 82 PRO A CA 1
ATOM 654 C C . PRO A 1 82 ? -7.662 -17.982 -10.797 1.00 53.38 82 PRO A C 1
ATOM 656 O O . PRO A 1 82 ? -7.500 -18.157 -12.004 1.00 53.38 82 PRO A O 1
ATOM 659 N N . LYS A 1 83 ? -8.507 -18.739 -10.082 1.00 55.66 83 LYS A N 1
ATOM 660 C CA . LYS A 1 83 ? -9.286 -19.840 -10.671 1.00 55.66 83 LYS A CA 1
ATOM 661 C C . LYS A 1 83 ? -10.318 -19.352 -11.686 1.00 55.66 83 LYS A C 1
ATOM 663 O O . LYS A 1 83 ? -10.463 -19.970 -12.731 1.00 55.66 83 LYS A O 1
ATOM 668 N N . ASN A 1 84 ? -10.937 -18.198 -11.437 1.00 55.12 84 ASN A N 1
ATOM 669 C CA . ASN A 1 84 ? -11.920 -17.606 -12.349 1.00 55.12 84 ASN A CA 1
ATOM 670 C C . ASN A 1 84 ? -11.286 -17.090 -13.657 1.00 55.12 84 ASN A C 1
ATOM 672 O O . ASN A 1 84 ? -11.990 -16.875 -14.636 1.00 55.12 84 ASN A O 1
ATOM 676 N N . LEU A 1 85 ? -9.966 -16.874 -13.675 1.00 48.97 85 LEU A N 1
ATOM 677 C CA . LEU A 1 85 ? -9.215 -16.379 -14.835 1.00 48.97 85 LEU A CA 1
ATOM 678 C C . LEU A 1 85 ? -8.801 -17.497 -15.791 1.00 48.97 85 LEU A C 1
ATOM 680 O O . LEU A 1 85 ? -8.735 -17.290 -16.993 1.00 48.97 85 LEU A O 1
ATOM 684 N N . ILE A 1 86 ? -8.559 -18.694 -15.257 1.00 53.78 86 ILE A N 1
ATOM 685 C CA . ILE A 1 86 ? -8.272 -19.891 -16.057 1.00 53.78 86 ILE A CA 1
ATOM 686 C C . ILE A 1 86 ? -9.525 -20.318 -16.842 1.00 53.78 86 ILE A C 1
ATOM 688 O O . ILE A 1 86 ? -9.416 -20.902 -17.915 1.00 53.78 86 ILE A O 1
ATOM 692 N N . GLU A 1 87 ? -10.711 -20.002 -16.318 1.00 55.84 87 GLU A N 1
ATOM 693 C CA . GLU A 1 87 ? -12.006 -20.311 -16.935 1.00 55.84 87 GLU A CA 1
ATOM 694 C C . GLU A 1 87 ? -12.471 -19.246 -17.949 1.00 55.84 87 GLU A C 1
ATOM 696 O O . GLU A 1 87 ? -13.299 -19.541 -18.809 1.00 55.84 87 GLU A O 1
ATOM 701 N N . ALA A 1 88 ? -11.938 -18.022 -17.874 1.00 56.12 88 ALA A N 1
ATOM 702 C CA . ALA A 1 88 ? -12.230 -16.919 -18.789 1.00 56.12 88 ALA A CA 1
ATOM 703 C C . ALA A 1 88 ? -11.032 -16.707 -19.732 1.00 56.12 88 ALA A C 1
ATOM 705 O O . ALA A 1 88 ? -10.120 -15.945 -19.433 1.00 56.12 88 ALA A O 1
ATOM 706 N N . GLU A 1 89 ? -11.024 -17.441 -20.844 1.00 41.97 89 GLU A N 1
ATOM 707 C CA . GLU A 1 89 ? -9.950 -17.559 -21.845 1.00 41.97 89 GLU A CA 1
ATOM 708 C C . GLU A 1 89 ? -9.429 -16.223 -22.435 1.00 41.97 89 GLU A C 1
ATOM 710 O O . GLU A 1 89 ? -9.744 -15.879 -23.571 1.00 41.97 89 GLU A O 1
ATOM 715 N N . ASP A 1 90 ? -8.571 -15.490 -21.719 1.00 44.06 90 ASP A N 1
ATOM 716 C CA . ASP A 1 90 ? -7.722 -14.450 -22.327 1.00 44.06 90 ASP A CA 1
ATOM 717 C C . ASP A 1 90 ? -6.318 -14.418 -21.693 1.00 44.06 90 ASP A C 1
ATOM 719 O O . ASP A 1 90 ? -5.949 -13.555 -20.887 1.00 44.06 90 ASP A O 1
ATOM 723 N N . LEU A 1 91 ? -5.542 -15.449 -22.039 1.00 46.88 91 LEU A N 1
ATOM 724 C CA . LEU A 1 91 ? -4.198 -15.740 -21.523 1.00 46.88 91 LEU A CA 1
ATOM 725 C C . LEU A 1 91 ? -3.107 -14.781 -22.038 1.00 46.88 91 LEU A C 1
ATOM 727 O O . LEU A 1 91 ? -1.990 -14.818 -21.523 1.00 46.88 91 LEU A O 1
ATOM 731 N N . ASP A 1 92 ? -3.416 -13.898 -22.993 1.00 44.22 92 ASP A N 1
ATOM 732 C CA . ASP A 1 92 ? -2.460 -12.916 -23.536 1.00 44.22 92 ASP A CA 1
ATOM 733 C C . ASP A 1 92 ? -2.341 -11.649 -22.666 1.00 44.22 92 ASP A C 1
ATOM 735 O O . ASP A 1 92 ? -1.525 -10.757 -22.922 1.00 44.22 92 ASP A O 1
ATOM 739 N N . SER A 1 93 ? -3.125 -11.558 -21.590 1.00 43.91 93 SER A N 1
ATOM 740 C CA . SER A 1 93 ? -3.077 -10.455 -20.640 1.00 43.91 93 SER A CA 1
ATOM 741 C C . SER A 1 93 ? -2.393 -10.883 -19.337 1.00 43.91 93 SER A C 1
ATOM 743 O O . SER A 1 93 ? -3.000 -11.458 -18.441 1.00 43.91 93 SER A O 1
ATOM 745 N N . VAL A 1 94 ? -1.111 -10.545 -19.169 1.00 45.62 94 VAL A N 1
ATOM 746 C CA . VAL A 1 94 ? -0.529 -10.418 -17.821 1.00 45.62 94 VAL A CA 1
ATOM 747 C C . VAL A 1 94 ? -1.273 -9.250 -17.154 1.00 45.62 94 VAL A C 1
ATOM 749 O O . VAL A 1 94 ? -1.029 -8.071 -17.422 1.00 45.62 94 VAL A O 1
ATOM 752 N N . TYR A 1 95 ? -2.340 -9.615 -16.444 1.00 55.03 95 TYR A N 1
ATOM 753 C CA . TYR A 1 95 ? -3.518 -8.799 -16.166 1.00 55.03 95 TYR A CA 1
ATOM 754 C C . TYR A 1 95 ? -3.345 -7.958 -14.904 1.00 55.03 95 TYR A C 1
ATOM 756 O O . TYR A 1 95 ? -3.448 -8.476 -13.795 1.00 55.03 95 TYR A O 1
ATOM 764 N N . ILE A 1 96 ? -3.208 -6.640 -15.072 1.00 54.00 96 ILE A N 1
ATOM 765 C CA . ILE A 1 96 ? -3.780 -5.692 -14.110 1.00 54.00 96 ILE A CA 1
ATOM 766 C C . ILE A 1 96 ? -5.262 -5.591 -14.493 1.00 54.00 96 ILE A C 1
ATOM 768 O O . ILE A 1 96 ? -5.544 -5.001 -15.537 1.00 54.00 96 ILE A O 1
ATOM 772 N N . PRO A 1 97 ? -6.225 -6.137 -13.726 1.00 54.97 97 PRO A N 1
ATOM 773 C CA . PRO A 1 97 ? -7.610 -5.751 -13.920 1.00 54.97 97 PRO A CA 1
ATOM 774 C C . PRO A 1 97 ? -7.715 -4.248 -13.720 1.00 54.97 97 PRO A C 1
ATOM 776 O O . PRO A 1 97 ? -7.497 -3.745 -12.611 1.00 54.97 97 PRO A O 1
ATOM 779 N N . ASP A 1 98 ? -8.144 -3.533 -14.756 1.00 55.06 98 ASP A N 1
ATOM 780 C CA . ASP A 1 98 ? -8.587 -2.143 -14.630 1.00 55.06 98 ASP A CA 1
ATOM 781 C C . ASP A 1 98 ? -9.650 -1.993 -13.516 1.00 55.06 98 ASP A C 1
ATOM 783 O O . ASP A 1 98 ? -9.770 -0.934 -12.898 1.00 55.06 98 ASP A O 1
ATOM 787 N N . GLY A 1 99 ? -10.353 -3.088 -13.190 1.00 57.84 99 GLY A N 1
ATOM 788 C CA . GLY A 1 99 ? -11.353 -3.189 -12.127 1.00 57.84 99 GLY A CA 1
ATOM 789 C C . GLY A 1 99 ? -10.840 -3.245 -10.681 1.00 57.84 99 GLY A C 1
ATOM 790 O O . GLY A 1 99 ? -11.667 -3.187 -9.774 1.00 57.84 99 GLY A O 1
ATOM 791 N N . PHE A 1 100 ? -9.529 -3.337 -10.408 1.00 66.81 100 PHE A N 1
ATOM 792 C CA . PHE A 1 100 ? -9.066 -3.271 -9.015 1.00 66.81 100 PHE A CA 1
ATOM 793 C C . PHE A 1 100 ? -9.110 -1.844 -8.471 1.00 66.81 100 PHE A C 1
ATOM 795 O O . PHE A 1 100 ? -8.439 -0.937 -8.982 1.00 66.81 100 PHE A O 1
ATOM 802 N N . HIS A 1 101 ? -9.815 -1.650 -7.361 1.00 70.50 101 HIS A N 1
ATOM 803 C CA . HIS A 1 101 ? -9.909 -0.344 -6.698 1.00 70.50 101 HIS A CA 1
ATOM 804 C C . HIS A 1 101 ? -9.205 -0.281 -5.333 1.00 70.50 101 HIS A C 1
ATOM 806 O O . HIS A 1 101 ? -9.118 0.818 -4.761 1.00 70.50 101 HIS A O 1
ATOM 812 N N . ALA A 1 102 ? -8.672 -1.417 -4.863 1.00 75.44 102 ALA A N 1
ATOM 813 C CA . ALA A 1 102 ? -7.855 -1.577 -3.659 1.00 75.44 102 ALA A CA 1
ATOM 814 C C . ALA A 1 102 ? -6.953 -2.839 -3.762 1.00 75.44 102 ALA A C 1
ATOM 816 O O . ALA A 1 102 ? -7.156 -3.647 -4.673 1.00 75.44 102 ALA A O 1
ATOM 817 N N . PRO A 1 103 ? -5.971 -3.026 -2.854 1.00 77.88 103 PRO A N 1
ATOM 818 C CA . PRO A 1 103 ? -5.121 -4.216 -2.818 1.00 77.88 103 PRO A CA 1
ATOM 819 C C . PRO A 1 103 ? -5.912 -5.505 -2.610 1.00 77.88 103 PRO A C 1
ATOM 821 O O . PRO A 1 103 ? -6.842 -5.562 -1.805 1.00 77.88 103 PRO A O 1
ATOM 824 N N . ASN A 1 104 ? -5.476 -6.569 -3.280 1.00 74.50 104 ASN A N 1
ATOM 825 C CA . ASN A 1 104 ? -6.088 -7.884 -3.157 1.00 74.50 104 ASN A CA 1
ATOM 826 C C . ASN A 1 104 ? -5.466 -8.680 -1.997 1.00 74.50 104 ASN A C 1
ATOM 828 O O . ASN A 1 104 ? -4.505 -9.435 -2.174 1.00 74.50 104 ASN A O 1
ATOM 832 N N . PHE A 1 105 ? -5.986 -8.490 -0.786 1.00 74.19 105 PHE A N 1
ATOM 833 C CA . PHE A 1 105 ? -5.536 -9.252 0.378 1.00 74.19 105 PHE A CA 1
ATOM 834 C C . PHE A 1 105 ? -6.116 -10.664 0.399 1.00 74.19 105 PHE A C 1
ATOM 836 O O . PHE A 1 105 ? -7.264 -10.892 0.027 1.00 74.19 105 PHE A O 1
ATOM 843 N N . SER A 1 106 ? -5.321 -11.622 0.883 1.00 66.19 106 SER A N 1
ATOM 844 C CA . SER A 1 106 ? -5.894 -12.889 1.333 1.00 66.19 106 SER A CA 1
ATOM 845 C C . SER A 1 106 ? -6.701 -12.639 2.606 1.00 66.19 106 SER A C 1
ATOM 847 O O . SER A 1 106 ? -6.343 -11.792 3.425 1.00 66.19 106 SER A O 1
ATOM 849 N N . VAL A 1 107 ? -7.756 -13.428 2.791 1.00 62.84 107 VAL A N 1
ATOM 850 C CA . VAL A 1 107 ? -8.671 -13.321 3.938 1.00 62.84 107 VAL A CA 1
ATOM 851 C C . VAL A 1 107 ? -7.967 -13.598 5.277 1.00 62.84 107 VAL A C 1
ATOM 853 O O . VAL A 1 107 ? -8.448 -13.172 6.317 1.00 62.84 107 VAL A O 1
ATOM 856 N N . THR A 1 108 ? -6.828 -14.299 5.272 1.00 59.31 108 THR A N 1
ATOM 857 C CA . THR A 1 108 ? -6.245 -14.884 6.491 1.00 59.31 108 THR A CA 1
ATOM 858 C C . THR A 1 108 ? -4.854 -14.388 6.873 1.00 59.31 108 THR A C 1
ATOM 860 O O . THR A 1 108 ? -4.475 -14.550 8.026 1.00 59.31 108 THR A O 1
ATOM 863 N N . THR A 1 109 ? -4.060 -13.829 5.955 1.00 59.38 109 THR A N 1
ATOM 864 C CA . THR A 1 109 ? -2.611 -13.644 6.211 1.00 59.38 109 THR A CA 1
ATOM 865 C C . THR A 1 109 ? -2.049 -12.287 5.827 1.00 59.38 109 THR A C 1
ATOM 867 O O . THR A 1 109 ? -0.884 -12.017 6.095 1.00 59.38 109 THR A O 1
ATOM 870 N N . ASN A 1 110 ? -2.843 -11.433 5.184 1.00 66.81 110 ASN A N 1
ATOM 871 C CA . ASN A 1 110 ? -2.304 -10.265 4.496 1.00 66.81 110 ASN A CA 1
ATOM 872 C C . ASN A 1 110 ? -3.071 -8.965 4.744 1.00 66.81 110 ASN A C 1
ATOM 874 O O . ASN A 1 110 ? -2.784 -7.976 4.076 1.00 66.81 110 ASN A O 1
ATOM 878 N N . GLY A 1 111 ? -4.049 -8.966 5.650 1.00 74.06 111 GLY A N 1
ATOM 879 C CA . GLY A 1 111 ? -4.824 -7.772 5.969 1.00 74.06 111 GLY A CA 1
ATOM 880 C C . GLY A 1 111 ? -3.964 -6.692 6.624 1.00 74.06 111 GLY A C 1
ATOM 881 O O . GLY A 1 111 ? -3.104 -6.985 7.448 1.00 74.06 111 GLY A O 1
ATOM 882 N N . LEU A 1 112 ? -4.211 -5.437 6.252 1.00 82.62 112 LEU A N 1
ATOM 883 C CA . LEU A 1 112 ? -3.700 -4.275 6.977 1.00 82.62 112 LEU A CA 1
ATOM 884 C C . LEU A 1 112 ? -4.537 -4.068 8.235 1.00 82.62 112 LEU A C 1
ATOM 886 O O . LEU A 1 112 ? -5.746 -3.853 8.116 1.00 82.62 112 LEU A O 1
ATOM 890 N N . THR A 1 113 ? -3.902 -4.060 9.403 1.00 85.19 113 THR A N 1
ATOM 891 C CA . THR A 1 113 ? -4.584 -3.832 10.684 1.00 85.19 113 THR A CA 1
ATOM 892 C C . THR A 1 113 ? -4.199 -2.470 11.239 1.00 85.19 113 THR A C 1
ATOM 894 O O . THR A 1 113 ? -3.023 -2.104 11.281 1.00 85.19 113 THR A O 1
ATOM 897 N N . ILE A 1 114 ? -5.197 -1.699 11.661 1.00 86.25 114 ILE A N 1
ATOM 898 C CA . ILE A 1 114 ? -5.004 -0.441 12.374 1.00 86.25 114 ILE A CA 1
ATOM 899 C C . ILE A 1 114 ? -5.273 -0.649 13.861 1.00 86.25 114 ILE A C 1
ATOM 901 O O . ILE A 1 114 ? -6.285 -1.236 14.239 1.00 86.25 114 ILE A O 1
ATOM 905 N N . PHE A 1 115 ? -4.363 -0.141 14.684 1.00 85.56 115 PHE A N 1
ATOM 906 C CA . PHE A 1 115 ? -4.420 -0.155 16.135 1.00 85.56 115 PHE A CA 1
ATOM 907 C C . PHE A 1 115 ? -4.560 1.273 16.655 1.00 85.56 115 PHE A C 1
ATOM 909 O O . PHE A 1 115 ? -3.796 2.165 16.273 1.00 85.56 115 PHE A O 1
ATOM 916 N N . ILE A 1 116 ? -5.530 1.489 17.541 1.00 85.06 116 ILE A N 1
ATOM 917 C CA . ILE A 1 116 ? -5.791 2.793 18.155 1.00 85.06 116 ILE A CA 1
ATOM 918 C C . ILE A 1 116 ? -5.858 2.623 19.669 1.00 85.06 116 ILE A C 1
ATOM 920 O O . ILE A 1 116 ? -6.715 1.907 20.185 1.00 85.06 116 ILE A O 1
ATOM 924 N N . GLY A 1 117 ? -4.926 3.265 20.374 1.00 83.62 117 GLY A N 1
ATOM 925 C CA . GLY A 1 117 ? -4.801 3.175 21.826 1.00 83.62 117 GLY A CA 1
ATOM 926 C C . GLY A 1 117 ? -5.462 4.341 22.560 1.00 83.62 117 GLY A C 1
ATOM 927 O O . GLY A 1 117 ? -5.219 5.498 22.220 1.00 83.62 117 GLY A O 1
ATOM 928 N N . TYR A 1 118 ? -6.225 4.050 23.617 1.00 83.19 118 TYR A N 1
ATOM 929 C CA . TYR A 1 118 ? -6.813 5.054 24.509 1.00 83.19 118 TYR A CA 1
ATOM 930 C C . TYR A 1 118 ? -6.531 4.742 25.983 1.00 83.19 118 TYR A C 1
ATOM 932 O O . TYR A 1 118 ? -6.735 3.607 26.416 1.00 83.19 118 TYR A O 1
ATOM 940 N N . PRO A 1 119 ? -6.137 5.730 26.806 1.00 81.75 119 PRO A N 1
ATOM 941 C CA . PRO A 1 119 ? -5.975 5.512 28.238 1.00 81.75 119 PRO A CA 1
ATOM 942 C C . PRO A 1 119 ? -7.319 5.194 28.907 1.00 81.75 119 PRO A C 1
ATOM 944 O O . PRO A 1 119 ? -8.354 5.786 28.584 1.00 81.75 119 PRO A O 1
ATOM 947 N N . MET A 1 120 ? -7.297 4.296 29.896 1.00 83.69 120 MET A N 1
ATOM 948 C CA . MET A 1 120 ? -8.476 3.933 30.701 1.00 83.69 120 MET A CA 1
ATOM 949 C C . MET A 1 120 ? -8.767 4.930 31.837 1.00 83.69 120 MET A C 1
ATOM 951 O O . MET A 1 120 ? -9.832 4.858 32.451 1.00 83.69 120 MET A O 1
ATOM 955 N N . LYS A 1 121 ? -7.849 5.868 32.111 1.00 81.62 121 LYS A N 1
ATOM 956 C CA . LYS A 1 121 ? -7.978 6.926 33.128 1.00 81.62 121 LYS A CA 1
ATOM 957 C C . LYS A 1 121 ? -7.720 8.301 32.504 1.00 81.62 121 LYS A C 1
ATOM 959 O O . LYS A 1 121 ? -6.739 8.462 31.786 1.00 81.62 121 LYS A O 1
ATOM 964 N N . GLU A 1 122 ? -8.558 9.292 32.813 1.00 67.25 122 GLU A N 1
ATOM 965 C CA . GLU A 1 122 ? -8.458 10.652 32.243 1.00 67.25 122 GLU A CA 1
ATOM 966 C C . GLU A 1 122 ? -7.240 11.446 32.743 1.00 67.25 122 GLU A C 1
ATOM 968 O O . GLU A 1 122 ? -6.728 12.313 32.042 1.00 67.25 122 GLU A O 1
ATOM 973 N N . GLU A 1 123 ? -6.735 11.121 33.935 1.00 59.78 123 GLU A N 1
ATOM 974 C CA . GLU A 1 123 ? -5.640 11.845 34.597 1.00 59.78 123 GLU A CA 1
ATOM 975 C C . GLU A 1 123 ? -4.236 11.447 34.119 1.00 59.78 123 GLU A C 1
ATOM 977 O O . GLU A 1 123 ? -3.236 11.938 34.651 1.00 59.78 123 GLU A O 1
ATOM 982 N N . ALA A 1 124 ? -4.123 10.558 33.127 1.00 56.38 124 ALA A N 1
ATOM 983 C CA . ALA A 1 124 ? -2.831 10.198 32.565 1.00 56.38 124 ALA A CA 1
ATOM 984 C C . ALA A 1 124 ? -2.229 11.423 31.852 1.00 56.38 124 ALA A C 1
ATOM 986 O O . ALA A 1 124 ? -2.528 11.698 30.689 1.00 56.38 124 ALA A O 1
ATOM 987 N N . LYS A 1 125 ? -1.359 12.159 32.559 1.00 49.28 125 LYS A N 1
ATOM 988 C CA . LYS A 1 125 ? -0.428 13.151 32.000 1.00 49.28 125 LYS A CA 1
ATOM 989 C C . LYS A 1 125 ? 0.594 12.438 31.113 1.00 49.28 125 LYS A C 1
ATOM 991 O O . LYS A 1 125 ? 1.766 12.334 31.454 1.00 49.28 125 LYS A O 1
ATOM 996 N N . SER A 1 126 ? 0.133 11.875 30.008 1.00 48.94 126 SER A N 1
ATOM 997 C CA . SER A 1 126 ? 1.000 11.371 28.959 1.00 48.94 126 SER A CA 1
ATOM 998 C C . SER A 1 126 ? 1.104 12.460 27.899 1.00 48.94 126 SER A C 1
ATOM 1000 O O . SER A 1 126 ? 0.140 12.724 27.180 1.00 48.94 126 SER A O 1
ATOM 1002 N N . ASP A 1 127 ? 2.271 13.103 27.836 1.00 46.50 127 ASP A N 1
ATOM 1003 C CA . ASP A 1 127 ? 2.692 13.959 26.716 1.00 46.50 127 ASP A CA 1
ATOM 1004 C C . ASP A 1 127 ? 3.008 13.134 25.451 1.00 46.50 127 ASP A C 1
ATOM 1006 O O . ASP A 1 127 ? 3.306 13.695 24.397 1.00 46.50 127 ASP A O 1
ATOM 1010 N N . ALA A 1 128 ? 2.937 11.799 25.522 1.00 49.28 128 ALA A N 1
ATOM 1011 C CA . ALA A 1 128 ? 3.137 10.938 24.369 1.00 49.28 128 ALA A CA 1
ATOM 1012 C C . ALA A 1 128 ? 1.865 10.911 23.511 1.00 49.28 128 ALA A C 1
ATOM 1014 O O . ALA A 1 128 ? 0.786 10.549 23.986 1.00 49.28 128 ALA A O 1
ATOM 1015 N N . ALA A 1 129 ? 1.998 11.297 22.240 1.00 53.22 129 ALA A N 1
ATOM 1016 C CA . ALA A 1 129 ? 0.979 11.091 21.217 1.00 53.22 129 ALA A CA 1
ATOM 1017 C C . ALA A 1 129 ? 0.516 9.625 21.259 1.00 53.22 129 ALA A C 1
ATOM 1019 O O . ALA A 1 129 ? 1.326 8.711 21.103 1.00 53.22 129 ALA A O 1
ATOM 1020 N N . TRP A 1 130 ? -0.766 9.400 21.548 1.00 60.28 130 TRP A N 1
ATOM 1021 C CA . TRP A 1 130 ? -1.303 8.051 21.701 1.00 60.28 130 TRP A CA 1
ATOM 1022 C C . TRP A 1 130 ? -1.386 7.399 20.320 1.00 60.28 130 TRP A C 1
ATOM 1024 O O . TRP A 1 130 ? -2.054 7.934 19.434 1.00 60.28 130 TRP A O 1
ATOM 1034 N N . PRO A 1 131 ? -0.642 6.305 20.095 1.00 62.38 131 PRO A N 1
ATOM 1035 C CA . PRO A 1 131 ? -0.102 6.019 18.786 1.00 62.38 131 PRO A CA 1
ATOM 1036 C C . PRO A 1 131 ? -1.178 5.328 17.969 1.00 62.38 131 PRO A C 1
ATOM 1038 O O . PRO A 1 131 ? -1.499 4.162 18.183 1.00 62.38 131 PRO A O 1
ATOM 1041 N N . LEU A 1 132 ? -1.737 6.048 17.008 1.00 71.44 132 LEU A N 1
ATOM 1042 C CA . LEU A 1 132 ? -2.266 5.384 15.834 1.00 71.44 132 LEU A CA 1
ATOM 1043 C C . LEU A 1 132 ? -1.118 4.555 15.244 1.00 71.44 132 LEU A C 1
ATOM 1045 O O . LEU A 1 132 ? -0.118 5.119 14.797 1.00 71.44 132 LEU A O 1
ATOM 1049 N N . LEU A 1 133 ? -1.229 3.233 15.294 1.00 78.75 133 LEU A N 1
ATOM 1050 C CA . LEU A 1 133 ? -0.249 2.319 14.721 1.00 78.75 133 LEU A CA 1
ATOM 1051 C C . LEU A 1 133 ? -0.931 1.547 13.602 1.00 78.75 133 LEU A C 1
ATOM 1053 O O . LEU A 1 133 ? -2.026 1.024 13.770 1.00 78.75 133 LEU A O 1
ATOM 1057 N N . VAL A 1 134 ? -0.275 1.472 12.452 1.00 81.75 134 VAL A N 1
ATOM 1058 C CA . VAL A 1 134 ? -0.707 0.603 11.360 1.00 81.75 134 VAL A CA 1
ATOM 1059 C C . VAL A 1 134 ? 0.301 -0.525 11.272 1.00 81.75 134 VAL A C 1
ATOM 1061 O O . VAL A 1 134 ? 1.499 -0.274 11.126 1.00 81.75 134 VAL A O 1
ATOM 1064 N N . GLU A 1 135 ? -0.178 -1.754 11.385 1.00 85.75 135 GLU A N 1
ATOM 1065 C CA . GLU A 1 135 ? 0.627 -2.937 11.128 1.00 85.75 135 GLU A CA 1
ATOM 1066 C C . GLU A 1 135 ? 0.562 -3.263 9.639 1.00 85.75 135 GLU A C 1
ATOM 1068 O O . GLU A 1 135 ? -0.503 -3.523 9.070 1.00 85.75 135 GLU A O 1
ATOM 1073 N N . TRP A 1 136 ? 1.730 -3.201 9.006 1.00 84.75 136 TRP A N 1
ATOM 1074 C CA . TRP A 1 136 ? 1.891 -3.421 7.578 1.00 84.75 136 TRP A CA 1
ATOM 1075 C C . TRP A 1 136 ? 2.346 -4.857 7.318 1.00 84.75 136 TRP A C 1
ATOM 1077 O O . TRP A 1 136 ? 3.314 -5.301 7.940 1.00 84.75 136 TRP A O 1
ATOM 1087 N N . PRO A 1 137 ? 1.736 -5.575 6.356 1.00 82.62 137 PRO A N 1
ATOM 1088 C CA . PRO A 1 137 ? 2.298 -6.817 5.852 1.00 82.62 137 PRO A CA 1
ATOM 1089 C C . PRO A 1 137 ? 3.741 -6.601 5.383 1.00 82.62 137 PRO A C 1
ATOM 1091 O O . PRO A 1 137 ? 4.038 -5.589 4.747 1.00 82.62 137 PRO A O 1
ATOM 1094 N N . ALA A 1 138 ? 4.624 -7.577 5.611 1.00 81.88 138 ALA A N 1
ATOM 1095 C CA . ALA A 1 138 ? 6.045 -7.476 5.245 1.00 81.88 138 ALA A CA 1
ATOM 1096 C C . ALA A 1 138 ? 6.274 -7.117 3.761 1.00 81.88 138 ALA A C 1
ATOM 1098 O O . ALA A 1 138 ? 7.218 -6.416 3.411 1.00 81.88 138 ALA A O 1
ATOM 1099 N N . ARG A 1 139 ? 5.359 -7.558 2.893 1.00 78.62 139 ARG A N 1
ATOM 1100 C CA . ARG A 1 139 ? 5.338 -7.289 1.448 1.00 78.62 139 ARG A CA 1
ATOM 1101 C C . ARG A 1 139 ? 4.851 -5.886 1.047 1.00 78.62 139 ARG A C 1
ATOM 1103 O O . ARG A 1 139 ? 4.818 -5.589 -0.135 1.00 78.62 139 ARG A O 1
ATOM 1110 N N . MET A 1 140 ? 4.462 -5.034 1.998 1.00 85.50 140 MET A N 1
ATOM 1111 C CA . MET A 1 140 ? 3.977 -3.660 1.771 1.00 85.50 140 MET A CA 1
ATOM 1112 C C . MET A 1 140 ? 4.904 -2.603 2.385 1.00 85.50 140 MET A C 1
ATOM 1114 O O . MET A 1 140 ? 4.459 -1.606 2.960 1.00 85.50 140 MET A O 1
ATOM 1118 N N . LEU A 1 141 ? 6.215 -2.840 2.307 1.00 86.94 141 LEU A N 1
ATOM 1119 C CA . LEU A 1 141 ? 7.217 -1.960 2.906 1.00 86.94 141 LEU A CA 1
ATOM 1120 C C . LEU A 1 141 ? 7.206 -0.554 2.289 1.00 86.94 141 LEU A C 1
ATOM 1122 O O . LEU A 1 141 ? 7.419 0.425 2.995 1.00 86.94 141 LEU A O 1
ATOM 1126 N N . LEU A 1 142 ? 6.945 -0.424 0.987 1.00 89.19 142 LEU A N 1
ATOM 1127 C CA . LEU A 1 142 ? 6.893 0.894 0.359 1.00 89.19 142 LEU A CA 1
ATOM 1128 C C . LEU A 1 142 ? 5.645 1.656 0.814 1.00 89.19 142 LEU A C 1
ATOM 1130 O O . LEU A 1 142 ? 5.743 2.825 1.187 1.00 89.19 142 LEU A O 1
ATOM 1134 N N . SER A 1 143 ? 4.483 0.996 0.841 1.00 88.56 143 SER A N 1
ATOM 1135 C CA . SER A 1 143 ? 3.244 1.573 1.372 1.00 88.56 143 SER A CA 1
ATOM 1136 C C . SER A 1 143 ? 3.379 2.085 2.799 1.00 88.56 143 SER A C 1
ATOM 1138 O O . SER A 1 143 ? 2.850 3.160 3.093 1.00 88.56 143 SER A O 1
ATOM 1140 N N . SER A 1 144 ? 4.104 1.369 3.662 1.00 87.62 144 SER A N 1
ATOM 1141 C CA . SER A 1 144 ? 4.335 1.809 5.040 1.00 87.62 144 SER A CA 1
ATOM 1142 C C . SER A 1 144 ? 5.182 3.078 5.123 1.00 87.62 144 SER A C 1
ATOM 1144 O O . SER A 1 144 ? 4.929 3.932 5.968 1.00 87.62 144 SER A O 1
ATOM 1146 N N . GLN A 1 145 ? 6.141 3.248 4.212 1.00 88.44 145 GLN A N 1
ATOM 1147 C CA . GLN A 1 145 ? 7.005 4.428 4.162 1.00 88.44 145 GLN A CA 1
ATOM 1148 C C . GLN A 1 145 ? 6.286 5.665 3.610 1.00 88.44 145 GLN A C 1
ATOM 1150 O O . GLN A 1 145 ? 6.562 6.784 4.043 1.00 88.44 145 GLN A O 1
ATOM 1155 N N . VAL A 1 146 ? 5.380 5.486 2.643 1.00 86.81 146 VAL A N 1
ATOM 1156 C CA . VAL A 1 146 ? 4.716 6.610 1.952 1.00 86.81 146 VAL A CA 1
ATOM 1157 C C . VAL A 1 146 ? 3.375 6.998 2.567 1.00 86.81 146 VAL A C 1
ATOM 1159 O O . VAL A 1 146 ? 2.886 8.107 2.339 1.00 86.81 146 VAL A O 1
ATOM 1162 N N . THR A 1 147 ? 2.763 6.106 3.345 1.00 84.88 147 THR A N 1
ATOM 1163 C CA . THR A 1 147 ? 1.534 6.412 4.078 1.00 84.88 147 THR A CA 1
ATOM 1164 C C . THR A 1 147 ? 1.910 7.086 5.388 1.00 84.88 147 THR A C 1
ATOM 1166 O O . THR A 1 147 ? 2.184 6.428 6.385 1.00 84.88 147 THR A O 1
ATOM 1169 N N . GLN A 1 148 ? 1.921 8.419 5.399 1.00 71.31 148 GLN A N 1
ATOM 1170 C CA . GLN A 1 148 ? 2.104 9.151 6.649 1.00 71.31 148 GLN A CA 1
ATOM 1171 C C . GLN A 1 148 ? 0.884 8.925 7.544 1.00 71.31 148 GLN A C 1
ATOM 1173 O O . GLN A 1 148 ? -0.241 9.284 7.188 1.00 71.31 148 GLN A O 1
ATOM 1178 N N . THR A 1 149 ? 1.104 8.325 8.709 1.00 68.75 149 THR A N 1
ATOM 1179 C CA . THR A 1 149 ? 0.069 8.194 9.730 1.00 68.75 149 THR A CA 1
ATOM 1180 C C . THR A 1 149 ? -0.300 9.593 10.233 1.00 68.75 149 THR A C 1
ATOM 1182 O O . THR A 1 149 ? 0.594 10.316 10.685 1.00 68.75 149 THR A O 1
ATOM 1185 N N . PRO A 1 150 ? -1.579 10.015 10.153 1.00 66.12 150 PRO A N 1
ATOM 1186 C CA . PRO A 1 150 ? -1.986 11.320 10.656 1.00 66.12 150 PRO A CA 1
ATOM 1187 C C . PRO A 1 150 ? -1.595 11.454 12.133 1.00 66.12 150 PRO A C 1
ATOM 1189 O O . PRO A 1 150 ? -1.817 10.508 12.896 1.00 66.12 150 PRO A O 1
ATOM 1192 N N . PRO A 1 151 ? -1.028 12.595 12.564 1.00 64.06 151 PRO A N 1
ATOM 1193 C CA . PRO A 1 151 ? -0.719 12.792 13.970 1.00 64.06 151 PRO A CA 1
ATOM 1194 C C . PRO A 1 151 ? -2.022 12.738 14.769 1.00 64.06 151 PRO A C 1
ATOM 1196 O O . PRO A 1 151 ? -2.960 13.482 14.487 1.00 64.06 151 PRO A O 1
ATOM 1199 N N . SER A 1 152 ? -2.082 11.861 15.769 1.00 62.09 152 SER A N 1
ATOM 1200 C CA . SER A 1 152 ? -3.231 11.761 16.665 1.00 62.09 152 SER A CA 1
ATOM 1201 C C . SER A 1 152 ? -3.367 13.067 17.456 1.00 62.09 152 SER A C 1
ATOM 1203 O O . SER A 1 152 ? -2.578 13.340 18.365 1.00 62.09 152 SER A O 1
ATOM 1205 N N . SER A 1 153 ? -4.349 13.900 17.118 1.00 62.97 153 SER A N 1
ATOM 1206 C CA . SER A 1 153 ? -4.706 15.060 17.940 1.00 62.97 153 SER A CA 1
ATOM 1207 C C . SER A 1 153 ? -5.805 14.689 18.936 1.00 62.97 153 SER A C 1
ATOM 1209 O O . SER A 1 153 ? -6.652 13.845 18.655 1.00 62.97 153 SER A O 1
ATOM 1211 N N . LYS A 1 154 ? -5.854 15.366 20.093 1.00 60.66 154 LYS A N 1
ATOM 1212 C CA . LYS A 1 154 ? -6.926 15.170 21.093 1.00 60.66 154 LYS A CA 1
ATOM 1213 C C . LYS A 1 154 ? -8.339 15.447 20.542 1.00 60.66 154 LYS A C 1
ATOM 1215 O O . LYS A 1 154 ? -9.314 15.050 21.171 1.00 60.66 154 LYS A O 1
ATOM 1220 N N . GLY A 1 155 ? -8.451 16.145 19.407 1.00 64.75 155 GLY A N 1
ATOM 1221 C CA . GLY A 1 155 ? -9.722 16.535 18.794 1.00 64.75 155 GLY A CA 1
ATOM 1222 C C . GLY A 1 155 ? -10.251 15.585 17.715 1.00 64.75 155 GLY A C 1
ATOM 1223 O O . GLY A 1 155 ? -11.440 15.646 17.426 1.00 64.75 155 GLY A O 1
ATOM 1224 N N . GLN A 1 156 ? -9.423 14.708 17.142 1.00 73.69 156 GLN A N 1
ATOM 1225 C CA . GLN A 1 156 ? -9.834 13.828 16.039 1.00 73.69 156 GLN A CA 1
ATOM 1226 C C . GLN A 1 156 ? -10.417 12.514 16.553 1.00 73.69 156 GLN A C 1
ATOM 1228 O O . GLN A 1 156 ? -9.861 11.911 17.471 1.00 73.69 156 GLN A O 1
ATOM 1233 N N . SER A 1 157 ? -11.530 12.059 15.978 1.00 79.38 157 SER A N 1
ATOM 1234 C CA . SER A 1 157 ? -12.109 10.743 16.305 1.00 79.38 157 SER A CA 1
ATOM 1235 C C . SER A 1 157 ? -11.339 9.604 15.628 1.00 79.38 157 SER A C 1
ATOM 1237 O O . SER A 1 157 ? -10.787 9.785 14.539 1.00 79.38 157 SER A O 1
ATOM 1239 N N . SER A 1 158 ? -11.374 8.401 16.220 1.00 81.56 158 SER A N 1
ATOM 1240 C CA . SER A 1 158 ? -10.925 7.153 15.578 1.00 81.56 158 SER A CA 1
ATOM 1241 C C . SER A 1 158 ? -11.434 7.018 14.142 1.00 81.56 158 SER A C 1
ATOM 1243 O O . SER A 1 158 ? -10.682 6.642 13.246 1.00 81.56 158 SER A O 1
ATOM 1245 N N . VAL A 1 159 ? -12.701 7.362 13.896 1.00 84.00 159 VAL A N 1
ATOM 1246 C CA . VAL A 1 159 ? -13.321 7.232 12.569 1.00 84.00 159 VAL A CA 1
ATOM 1247 C C . VAL A 1 159 ? -12.635 8.133 11.540 1.00 84.00 159 VAL A C 1
ATOM 1249 O O . VAL A 1 159 ? -12.386 7.705 10.413 1.00 84.00 159 VAL A O 1
ATOM 1252 N N . GLU A 1 160 ? -12.292 9.361 11.926 1.00 84.00 160 GLU A N 1
ATOM 1253 C CA . GLU A 1 160 ? -11.607 10.322 11.056 1.00 84.00 160 GLU A CA 1
ATOM 1254 C C . GLU A 1 160 ? -10.172 9.883 10.766 1.00 84.00 160 GLU A C 1
ATOM 1256 O O . GLU A 1 160 ? -9.719 9.957 9.623 1.00 84.00 160 GLU A O 1
ATOM 1261 N N . LEU A 1 161 ? -9.478 9.370 11.784 1.00 82.00 161 LEU A N 1
ATOM 1262 C CA . LEU A 1 161 ? -8.124 8.841 11.655 1.00 82.00 161 LEU A CA 1
ATOM 1263 C C . LEU A 1 161 ? -8.080 7.634 10.708 1.00 82.00 161 LEU A C 1
ATOM 1265 O O . LEU A 1 161 ? -7.270 7.617 9.777 1.00 82.00 161 LEU A O 1
ATOM 1269 N N . ILE A 1 162 ? -8.991 6.670 10.885 1.00 84.44 162 ILE A N 1
ATOM 1270 C CA . ILE A 1 162 ? -9.129 5.496 10.009 1.00 84.44 162 ILE A CA 1
ATOM 1271 C C . ILE A 1 162 ? -9.446 5.942 8.579 1.00 84.44 162 ILE A C 1
ATOM 1273 O O . ILE A 1 162 ? -8.795 5.497 7.633 1.00 84.44 162 ILE A O 1
ATOM 1277 N N . ALA A 1 163 ? -10.415 6.845 8.403 1.00 86.06 163 ALA A N 1
ATOM 1278 C CA . ALA A 1 163 ? -10.808 7.336 7.085 1.00 86.06 163 ALA A CA 1
ATOM 1279 C C . ALA A 1 163 ? -9.660 8.073 6.378 1.00 86.06 163 ALA A C 1
ATOM 1281 O O . ALA A 1 163 ? -9.427 7.851 5.187 1.00 86.06 163 ALA A O 1
ATOM 1282 N N . SER A 1 164 ? -8.919 8.913 7.104 1.00 85.31 164 SER A N 1
ATOM 1283 C CA . SER A 1 164 ? -7.763 9.639 6.575 1.00 85.31 164 SER A CA 1
ATOM 1284 C C . SER A 1 164 ? -6.639 8.686 6.177 1.00 85.31 164 SER A C 1
ATOM 1286 O O . SER A 1 164 ? -6.136 8.773 5.057 1.00 85.31 164 SER A O 1
ATOM 1288 N N . CYS A 1 165 ? -6.280 7.741 7.051 1.00 86.19 165 CYS A N 1
ATOM 1289 C CA . CYS A 1 165 ? -5.250 6.743 6.773 1.00 86.19 165 CYS A CA 1
ATOM 1290 C C . CYS A 1 165 ? -5.624 5.882 5.556 1.00 86.19 165 CYS A C 1
ATOM 1292 O O . CYS A 1 165 ? -4.845 5.786 4.606 1.00 86.19 165 CYS A O 1
ATOM 1294 N N . LYS A 1 166 ? -6.859 5.358 5.517 1.00 87.44 166 LYS A N 1
ATOM 1295 C CA . LYS A 1 166 ? -7.388 4.595 4.376 1.00 87.44 166 LYS A CA 1
ATOM 1296 C C . LYS A 1 166 ? -7.310 5.399 3.079 1.00 87.44 166 LYS A C 1
ATOM 1298 O O . LYS A 1 166 ? -6.878 4.874 2.054 1.00 87.44 166 LYS A O 1
ATOM 1303 N N . LYS A 1 167 ? -7.720 6.670 3.108 1.00 87.50 167 LYS A N 1
ATOM 1304 C CA . LYS A 1 167 ? -7.686 7.551 1.934 1.00 87.50 167 LYS A CA 1
ATOM 1305 C C . LYS A 1 167 ? -6.258 7.752 1.424 1.00 87.50 167 LYS A C 1
ATOM 1307 O O . LYS A 1 167 ? -6.032 7.606 0.225 1.00 87.50 167 LYS A O 1
ATOM 1312 N N . MET A 1 168 ? -5.316 8.063 2.314 1.00 87.25 168 MET A N 1
ATOM 1313 C CA . MET A 1 168 ? -3.911 8.280 1.953 1.00 87.25 168 MET A CA 1
ATOM 1314 C C . MET A 1 168 ? -3.278 7.021 1.367 1.00 87.25 168 MET A C 1
ATOM 1316 O O . MET A 1 168 ? -2.680 7.083 0.294 1.00 87.25 168 MET A O 1
ATOM 1320 N N . PHE A 1 169 ? -3.475 5.879 2.026 1.00 88.81 169 PHE A N 1
ATOM 1321 C CA . PHE A 1 169 ? -3.002 4.587 1.547 1.00 88.81 169 PHE A CA 1
ATOM 1322 C C . PHE A 1 169 ? -3.517 4.284 0.129 1.00 88.81 169 PHE A C 1
ATOM 1324 O O . PHE A 1 169 ? -2.727 4.074 -0.793 1.00 88.81 169 PHE A O 1
ATOM 1331 N N . LEU A 1 170 ? -4.841 4.336 -0.074 1.00 88.12 170 LEU A N 1
ATOM 1332 C CA . LEU A 1 170 ? -5.457 4.032 -1.369 1.00 88.12 170 LEU A CA 1
ATOM 1333 C C . LEU A 1 170 ? -4.995 4.988 -2.470 1.00 88.12 170 LEU A C 1
ATOM 1335 O O . LEU A 1 170 ? -4.848 4.572 -3.615 1.00 88.12 170 LEU A O 1
ATOM 1339 N N . GLN A 1 171 ? -4.758 6.258 -2.143 1.00 87.12 171 GLN A N 1
ATOM 1340 C CA . GLN A 1 171 ? -4.253 7.231 -3.105 1.00 87.12 171 GLN A CA 1
ATOM 1341 C C . GLN A 1 171 ? -2.848 6.865 -3.597 1.00 87.12 171 GLN A C 1
ATOM 1343 O O . GLN A 1 171 ? -2.610 6.867 -4.805 1.00 87.12 171 GLN A O 1
ATOM 1348 N N . GLN A 1 172 ? -1.929 6.530 -2.687 1.00 87.31 172 GLN A N 1
ATOM 1349 C CA . GLN A 1 172 ? -0.559 6.164 -3.065 1.00 87.31 172 GLN A CA 1
ATOM 1350 C C . GLN A 1 172 ? -0.519 4.837 -3.824 1.00 87.31 172 GLN A C 1
ATOM 1352 O O . GLN A 1 172 ? 0.178 4.717 -4.832 1.00 87.31 172 GLN A O 1
ATOM 1357 N N . TRP A 1 173 ? -1.319 3.868 -3.383 1.00 88.94 173 TRP A N 1
ATOM 1358 C CA . TRP A 1 173 ? -1.457 2.581 -4.054 1.00 88.94 173 TRP A CA 1
ATOM 1359 C C . TRP A 1 173 ? -2.003 2.731 -5.484 1.00 88.94 173 TRP A C 1
ATOM 1361 O O . TRP A 1 173 ? -1.420 2.196 -6.427 1.00 88.94 173 TRP A O 1
ATOM 1371 N N . ARG A 1 174 ? -3.063 3.533 -5.681 1.00 86.44 174 ARG A N 1
ATOM 1372 C CA . ARG A 1 174 ? -3.625 3.809 -7.018 1.00 86.44 174 ARG A CA 1
ATOM 1373 C C . ARG A 1 174 ? -2.630 4.513 -7.922 1.00 86.44 174 ARG A C 1
ATOM 1375 O O . ARG A 1 174 ? -2.492 4.123 -9.070 1.00 86.44 174 ARG A O 1
ATOM 1382 N N . ARG A 1 175 ? -1.885 5.488 -7.398 1.00 86.50 175 ARG A N 1
ATOM 1383 C CA . ARG A 1 175 ? -0.863 6.202 -8.173 1.00 86.50 175 ARG A CA 1
ATOM 1384 C C . ARG A 1 175 ? 0.177 5.253 -8.778 1.00 86.50 175 ARG A C 1
ATOM 1386 O O . ARG A 1 175 ? 0.567 5.445 -9.924 1.00 86.50 175 ARG A O 1
ATOM 1393 N N . ARG A 1 176 ? 0.600 4.224 -8.035 1.00 88.94 176 ARG A N 1
ATOM 1394 C CA . ARG A 1 176 ? 1.503 3.178 -8.549 1.00 88.94 176 ARG A CA 1
ATOM 1395 C C . ARG A 1 176 ? 0.827 2.307 -9.596 1.00 88.94 176 ARG A C 1
ATOM 1397 O O . ARG A 1 176 ? 1.376 2.135 -10.680 1.00 88.94 176 ARG A O 1
ATOM 1404 N N . LYS A 1 177 ? -0.380 1.820 -9.294 1.00 86.94 177 LYS A N 1
ATOM 1405 C CA . LYS A 1 177 ? -1.182 1.023 -10.229 1.00 86.94 177 LYS A CA 1
ATOM 1406 C C . LYS A 1 177 ? -1.350 1.740 -11.571 1.00 86.94 177 LYS A C 1
ATOM 1408 O O . LYS A 1 177 ? -1.083 1.152 -12.611 1.00 86.94 177 LYS A O 1
ATOM 1413 N N . ASP A 1 178 ? -1.752 3.005 -11.537 1.00 85.81 178 ASP A N 1
ATOM 1414 C CA . ASP A 1 178 ? -2.059 3.796 -12.728 1.00 85.81 178 ASP A CA 1
ATOM 1415 C C . ASP A 1 178 ? -0.793 4.099 -13.544 1.00 85.81 178 ASP A C 1
ATOM 1417 O O . ASP A 1 178 ? -0.834 4.061 -14.772 1.00 85.81 178 ASP A O 1
ATOM 1421 N N . PHE A 1 179 ? 0.351 4.323 -12.884 1.00 87.62 179 PHE A N 1
ATOM 1422 C CA . PHE A 1 179 ? 1.639 4.441 -13.571 1.00 87.62 179 PHE A CA 1
ATOM 1423 C C . PHE A 1 179 ? 2.015 3.144 -14.299 1.00 87.62 179 PHE A C 1
ATOM 1425 O O . PHE A 1 179 ? 2.407 3.195 -15.461 1.00 87.62 179 PHE A O 1
ATOM 1432 N N . ILE A 1 180 ? 1.892 1.981 -13.647 1.00 88.19 180 ILE A N 1
ATOM 1433 C CA . ILE A 1 180 ? 2.230 0.688 -14.269 1.00 88.19 180 ILE A CA 1
ATOM 1434 C C . ILE A 1 180 ? 1.244 0.356 -15.399 1.00 88.19 180 ILE A C 1
ATOM 1436 O O . ILE A 1 180 ? 1.656 -0.125 -16.456 1.00 88.19 180 ILE A O 1
ATOM 1440 N N . ALA A 1 181 ? -0.045 0.645 -15.207 1.00 84.69 181 ALA A N 1
ATOM 1441 C CA . ALA A 1 181 ? -1.065 0.475 -16.237 1.00 84.69 181 ALA A CA 1
ATOM 1442 C C . ALA A 1 181 ? -0.757 1.319 -17.481 1.00 84.69 181 ALA A C 1
ATOM 1444 O O . ALA A 1 181 ? -0.902 0.841 -18.605 1.00 84.69 181 ALA A O 1
ATOM 1445 N N . GLU A 1 182 ? -0.283 2.551 -17.290 1.00 87.25 182 GLU A N 1
ATOM 1446 C CA . GLU A 1 182 ? 0.177 3.387 -18.392 1.00 87.25 182 GLU A CA 1
ATOM 1447 C C . GLU A 1 182 ? 1.473 2.858 -19.016 1.00 87.25 182 GLU A C 1
ATOM 1449 O O . GLU A 1 182 ? 1.553 2.761 -20.235 1.00 87.25 182 GLU A O 1
ATOM 1454 N N . LEU A 1 183 ? 2.464 2.460 -18.212 1.00 88.19 183 LEU A N 1
ATOM 1455 C CA . LEU A 1 183 ? 3.731 1.896 -18.690 1.00 88.19 183 LEU A CA 1
ATOM 1456 C C . LEU A 1 183 ? 3.491 0.721 -19.653 1.00 88.19 183 LEU A C 1
ATOM 1458 O O . LEU A 1 183 ? 4.074 0.677 -20.736 1.00 88.19 183 LEU A O 1
ATOM 1462 N N . ARG A 1 184 ? 2.560 -0.176 -19.307 1.00 85.88 184 ARG A N 1
ATOM 1463 C CA . ARG A 1 184 ? 2.147 -1.327 -20.129 1.00 85.88 184 ARG A CA 1
ATOM 1464 C C . ARG A 1 184 ? 1.639 -0.948 -21.525 1.00 85.88 184 ARG A C 1
ATOM 1466 O O . ARG A 1 184 ? 1.702 -1.773 -22.430 1.00 85.88 184 ARG A O 1
ATOM 1473 N N . ARG A 1 185 ? 1.137 0.272 -21.733 1.00 85.44 185 ARG A N 1
ATOM 1474 C CA . ARG A 1 185 ? 0.698 0.718 -23.068 1.00 85.44 185 ARG A CA 1
ATOM 1475 C C . ARG A 1 185 ? 1.861 0.876 -24.047 1.00 85.44 185 ARG A C 1
ATOM 1477 O O . ARG A 1 185 ? 1.630 0.883 -25.251 1.00 85.44 185 ARG A O 1
ATOM 1484 N N . HIS A 1 186 ? 3.086 0.990 -23.536 1.00 86.38 186 HIS A N 1
ATOM 1485 C CA . HIS A 1 186 ? 4.278 1.310 -24.321 1.00 86.38 186 HIS A CA 1
ATOM 1486 C C . HIS A 1 186 ? 5.332 0.198 -24.303 1.00 86.38 186 HIS A C 1
ATOM 1488 O O . HIS A 1 186 ? 6.164 0.144 -25.205 1.00 86.38 186 HIS A O 1
ATOM 1494 N N . VAL A 1 187 ? 5.323 -0.676 -23.290 1.00 88.75 187 VAL A N 1
ATOM 1495 C CA . VAL A 1 187 ? 6.327 -1.737 -23.099 1.00 88.75 187 VAL A CA 1
ATOM 1496 C C . VAL A 1 187 ? 5.687 -3.057 -22.681 1.00 88.75 187 VAL A C 1
ATOM 1498 O O . VAL A 1 187 ? 4.569 -3.086 -22.166 1.00 88.75 187 VAL A O 1
ATOM 1501 N N . ILE A 1 188 ? 6.424 -4.158 -22.834 1.00 87.38 188 ILE A N 1
ATOM 1502 C CA . ILE A 1 188 ? 5.977 -5.471 -22.358 1.00 87.38 188 ILE A CA 1
ATOM 1503 C C . ILE A 1 188 ? 6.305 -5.584 -20.868 1.00 87.38 188 ILE A C 1
ATOM 1505 O O . ILE A 1 188 ? 7.468 -5.673 -20.489 1.00 87.38 188 ILE A O 1
ATOM 1509 N N . VAL A 1 189 ? 5.286 -5.578 -20.011 1.00 87.06 189 VAL A N 1
ATOM 1510 C CA . VAL A 1 189 ? 5.441 -5.830 -18.570 1.00 87.06 189 VAL A CA 1
ATOM 1511 C C . VAL A 1 189 ? 5.442 -7.339 -18.330 1.00 87.06 189 VAL A C 1
ATOM 1513 O O . VAL A 1 189 ? 4.500 -8.022 -18.723 1.00 87.06 189 VAL A O 1
ATOM 1516 N N . LEU A 1 190 ? 6.502 -7.847 -17.703 1.00 86.25 190 LEU A N 1
ATOM 1517 C CA . LEU A 1 190 ? 6.704 -9.274 -17.439 1.00 86.25 190 LEU A CA 1
ATOM 1518 C C . LEU A 1 190 ? 6.096 -9.684 -16.095 1.00 86.25 190 LEU A C 1
ATOM 1520 O O . LEU A 1 190 ? 5.374 -10.671 -16.010 1.00 86.25 190 LEU A O 1
ATOM 1524 N N . GLU A 1 191 ? 6.386 -8.912 -15.049 1.00 86.00 191 GLU A N 1
ATOM 1525 C CA . GLU A 1 191 ? 5.972 -9.195 -13.675 1.00 86.00 191 GLU A CA 1
ATOM 1526 C C . GLU A 1 191 ? 5.859 -7.887 -12.885 1.00 86.00 191 GLU A C 1
ATOM 1528 O O . GLU A 1 191 ? 6.573 -6.921 -13.149 1.00 86.00 191 GLU A O 1
ATOM 1533 N N . TYR A 1 192 ? 4.979 -7.846 -11.891 1.00 85.62 192 TYR A N 1
ATOM 1534 C CA . TYR A 1 192 ? 4.936 -6.777 -10.899 1.00 85.62 192 TYR A CA 1
ATOM 1535 C C . TYR A 1 192 ? 4.475 -7.319 -9.548 1.00 85.62 192 TYR A C 1
ATOM 1537 O O . TYR A 1 192 ? 3.801 -8.346 -9.454 1.00 85.62 192 TYR A O 1
ATOM 1545 N N . ASP A 1 193 ? 4.785 -6.580 -8.488 1.00 82.62 193 ASP A N 1
ATOM 1546 C CA . ASP A 1 193 ? 4.222 -6.838 -7.165 1.00 82.62 193 ASP A CA 1
ATOM 1547 C C . ASP A 1 193 ? 2.724 -6.488 -7.144 1.00 82.62 193 ASP A C 1
ATOM 1549 O O . ASP A 1 193 ? 2.340 -5.321 -7.126 1.00 82.62 193 ASP A O 1
ATOM 1553 N N . ALA A 1 194 ? 1.863 -7.505 -7.144 1.00 76.69 194 ALA A N 1
ATOM 1554 C CA . ALA A 1 194 ? 0.410 -7.335 -7.189 1.00 76.69 194 ALA A CA 1
ATOM 1555 C C . ALA A 1 194 ? -0.2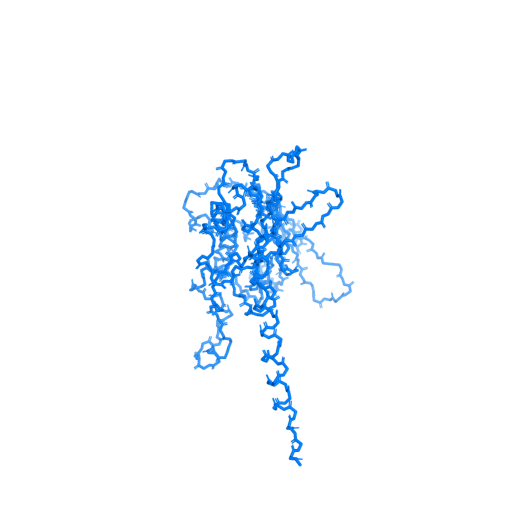09 -6.771 -5.896 1.00 76.69 194 ALA A C 1
ATOM 1557 O O . ALA A 1 194 ? -1.400 -6.450 -5.869 1.00 76.69 194 ALA A O 1
ATOM 1558 N N . VAL A 1 195 ? 0.561 -6.684 -4.809 1.00 78.06 195 VAL A N 1
ATOM 1559 C CA . VAL A 1 195 ? 0.061 -6.255 -3.501 1.00 78.06 195 VAL A CA 1
ATOM 1560 C C . VAL A 1 195 ? 0.346 -4.777 -3.295 1.00 78.06 195 VAL A C 1
ATOM 1562 O O . VAL A 1 195 ? -0.589 -4.020 -3.027 1.00 78.06 195 VAL A O 1
ATOM 1565 N N . ASP A 1 196 ? 1.601 -4.352 -3.448 1.00 82.00 196 ASP A N 1
ATOM 1566 C CA . ASP A 1 196 ? 2.009 -2.963 -3.207 1.00 82.00 196 ASP A CA 1
ATOM 1567 C C . ASP A 1 196 ? 2.377 -2.192 -4.484 1.00 82.00 196 ASP A C 1
ATOM 1569 O O . ASP A 1 196 ? 2.524 -0.967 -4.444 1.00 82.00 196 ASP A O 1
ATOM 1573 N N . PHE A 1 197 ? 2.512 -2.874 -5.627 1.00 87.00 197 PHE A N 1
ATOM 1574 C CA . PHE A 1 197 ? 3.043 -2.298 -6.868 1.00 87.00 197 PHE A CA 1
ATOM 1575 C C . PHE A 1 197 ? 4.400 -1.613 -6.660 1.00 87.00 197 PHE A C 1
ATOM 1577 O O . PHE A 1 197 ? 4.714 -0.605 -7.294 1.00 87.00 197 PHE A O 1
ATOM 1584 N N . SER A 1 198 ? 5.195 -2.136 -5.724 1.00 89.94 198 SER A N 1
ATOM 1585 C CA . SER A 1 198 ? 6.477 -1.551 -5.327 1.00 89.94 198 SER A CA 1
ATOM 1586 C C . SER A 1 198 ? 7.574 -1.758 -6.375 1.00 89.94 198 SER A C 1
ATOM 1588 O O . SER A 1 198 ? 8.485 -0.935 -6.489 1.00 89.94 198 SER A O 1
ATOM 1590 N N . GLN A 1 199 ? 7.450 -2.821 -7.171 1.00 91.25 199 GLN A N 1
ATOM 1591 C CA . GLN A 1 199 ? 8.384 -3.198 -8.223 1.00 91.25 199 GLN A CA 1
ATOM 1592 C C . GLN A 1 199 ? 7.656 -3.659 -9.487 1.00 91.25 199 GLN A C 1
ATOM 1594 O O . GLN A 1 199 ? 6.573 -4.252 -9.412 1.00 91.25 199 GLN A O 1
ATOM 1599 N N . VAL A 1 200 ? 8.282 -3.418 -10.637 1.00 91.69 200 VAL A N 1
ATOM 1600 C CA . VAL A 1 200 ? 7.849 -3.921 -11.942 1.00 91.69 200 VAL A CA 1
ATOM 1601 C C . VAL A 1 200 ? 9.055 -4.351 -12.772 1.00 91.69 200 VAL A C 1
ATOM 1603 O O . VAL A 1 200 ? 10.062 -3.647 -12.845 1.00 91.69 200 VAL A O 1
ATOM 1606 N N . PHE A 1 201 ? 8.929 -5.502 -13.416 1.00 91.69 201 PHE A N 1
ATOM 1607 C CA . PHE A 1 201 ? 9.850 -6.023 -14.409 1.00 91.69 201 PHE A CA 1
ATOM 1608 C C . PHE A 1 201 ? 9.234 -5.821 -15.784 1.00 91.69 201 PHE A C 1
ATOM 1610 O O . PHE A 1 201 ? 8.091 -6.213 -16.033 1.00 91.69 201 PHE A O 1
ATOM 1617 N N . PHE A 1 202 ? 9.976 -5.196 -16.684 1.00 91.94 202 PHE A N 1
ATOM 1618 C CA . PHE A 1 202 ? 9.495 -4.888 -18.021 1.00 91.94 202 PHE A CA 1
ATOM 1619 C C . PHE A 1 202 ? 10.602 -5.053 -19.051 1.00 91.94 202 PHE A C 1
ATOM 1621 O O . PHE A 1 202 ? 11.792 -5.006 -18.744 1.00 91.94 202 PHE A O 1
ATOM 1628 N N . MET A 1 203 ? 10.186 -5.265 -20.288 1.00 90.75 203 MET A N 1
ATOM 1629 C CA . MET A 1 203 ? 11.051 -5.546 -21.412 1.00 90.75 203 MET A CA 1
ATOM 1630 C C . MET A 1 203 ? 10.979 -4.408 -22.425 1.00 90.75 203 MET A C 1
ATOM 1632 O O . MET A 1 203 ? 9.895 -3.962 -22.812 1.00 90.75 203 MET A O 1
ATOM 1636 N N . LEU A 1 204 ? 12.154 -3.973 -22.868 1.00 89.94 204 LEU A N 1
ATOM 1637 C CA . LEU A 1 204 ? 12.341 -3.025 -23.954 1.00 89.94 204 LEU A CA 1
ATOM 1638 C C . LEU A 1 204 ? 13.066 -3.693 -25.115 1.00 89.94 204 LEU A C 1
ATOM 1640 O O . LEU A 1 204 ? 13.960 -4.517 -24.928 1.00 89.94 204 LEU A O 1
ATOM 1644 N N . GLN A 1 205 ? 12.699 -3.281 -26.320 1.00 87.50 205 GLN A N 1
ATOM 1645 C CA . GLN A 1 205 ? 13.413 -3.614 -27.539 1.00 87.50 205 GLN A CA 1
ATOM 1646 C C . GLN A 1 205 ? 14.131 -2.354 -28.022 1.00 87.50 205 GLN A C 1
ATOM 1648 O O . GLN A 1 205 ? 13.484 -1.342 -28.281 1.00 87.50 205 GLN A O 1
ATOM 1653 N N . GLU A 1 206 ? 15.456 -2.414 -28.144 1.00 84.56 206 GLU A N 1
ATOM 1654 C CA . GLU A 1 206 ? 16.274 -1.291 -28.612 1.00 84.56 206 GLU A CA 1
ATOM 1655 C C . GLU A 1 206 ? 17.125 -1.707 -29.815 1.00 84.56 206 GLU A C 1
ATOM 1657 O O . GLU A 1 206 ? 17.690 -2.804 -29.861 1.00 84.56 206 GLU A O 1
ATOM 1662 N N . GLN A 1 207 ? 17.239 -0.802 -30.786 1.00 83.81 207 GLN A N 1
ATOM 1663 C CA . GLN A 1 207 ? 18.074 -0.961 -31.969 1.00 83.81 207 GLN A CA 1
ATOM 1664 C C . GLN A 1 207 ? 18.629 0.410 -32.363 1.00 83.81 207 GLN A C 1
ATOM 1666 O O . GLN A 1 207 ? 17.863 1.339 -32.605 1.00 83.81 207 GLN A O 1
ATOM 1671 N N . LEU A 1 208 ? 19.958 0.541 -32.430 1.00 80.12 208 LEU A N 1
ATOM 1672 C CA . LEU A 1 208 ? 20.606 1.831 -32.707 1.00 80.12 208 LEU A CA 1
ATOM 1673 C C . LEU A 1 208 ? 20.252 2.380 -34.101 1.00 80.12 208 LEU A C 1
ATOM 1675 O O . LEU A 1 208 ? 20.078 3.580 -34.282 1.00 80.12 208 LEU A O 1
ATOM 1679 N N . ASN A 1 209 ? 20.184 1.496 -35.095 1.00 83.44 209 ASN A N 1
ATOM 1680 C CA . ASN A 1 209 ? 19.770 1.773 -36.468 1.00 83.44 209 ASN A CA 1
ATOM 1681 C C . ASN A 1 209 ? 19.414 0.451 -37.165 1.00 83.44 209 ASN A C 1
ATOM 1683 O O . ASN A 1 209 ? 19.720 -0.618 -36.640 1.00 83.44 209 ASN A O 1
ATOM 1687 N N . ASP A 1 210 ? 18.849 0.518 -38.370 1.00 83.25 210 ASP A N 1
ATOM 1688 C CA . ASP A 1 210 ? 18.379 -0.653 -39.128 1.00 83.25 210 ASP A CA 1
ATOM 1689 C C . ASP A 1 210 ? 19.456 -1.728 -39.388 1.00 83.25 210 ASP A C 1
ATOM 1691 O O . ASP A 1 210 ? 19.126 -2.866 -39.712 1.00 83.25 210 ASP A O 1
ATOM 1695 N N . GLN A 1 211 ? 20.742 -1.382 -39.261 1.00 84.12 211 GLN A N 1
ATOM 1696 C CA . GLN A 1 211 ? 21.880 -2.286 -39.470 1.00 84.12 211 GLN A CA 1
ATOM 1697 C C . GLN A 1 211 ? 22.453 -2.849 -38.157 1.00 84.12 211 GLN A C 1
ATOM 1699 O O . GLN A 1 211 ? 23.233 -3.802 -38.182 1.00 84.12 211 GLN A O 1
ATOM 1704 N N . ALA A 1 212 ? 22.102 -2.268 -37.008 1.00 83.56 212 ALA A N 1
ATOM 1705 C CA . ALA A 1 212 ? 22.568 -2.706 -35.699 1.00 83.56 212 ALA A CA 1
ATOM 1706 C C . ALA A 1 212 ? 21.768 -3.926 -35.207 1.00 83.56 212 ALA A C 1
ATOM 1708 O O . ALA A 1 212 ? 20.581 -4.043 -35.519 1.00 83.56 212 ALA A O 1
ATOM 1709 N N . PRO A 1 213 ? 22.374 -4.829 -34.413 1.00 84.38 213 PRO A N 1
ATOM 1710 C CA . PRO A 1 213 ? 21.653 -5.959 -33.845 1.00 84.38 213 PRO A CA 1
ATOM 1711 C C . PRO A 1 213 ? 20.551 -5.480 -32.897 1.00 84.38 213 PRO A C 1
ATOM 1713 O O . PRO A 1 213 ? 20.766 -4.590 -32.070 1.00 84.38 213 PRO A O 1
ATOM 1716 N N . LEU A 1 214 ? 19.387 -6.118 -33.004 1.00 87.00 214 LEU A N 1
ATOM 1717 C CA . LEU A 1 214 ? 18.284 -5.927 -32.077 1.00 87.00 214 LEU A CA 1
ATOM 1718 C C . LEU A 1 214 ? 18.684 -6.406 -30.680 1.00 87.00 214 LEU A C 1
ATOM 1720 O O . LEU A 1 214 ? 19.155 -7.535 -30.526 1.00 87.00 214 LEU A O 1
ATOM 1724 N N . ARG A 1 215 ? 18.469 -5.573 -29.661 1.00 86.94 215 ARG A N 1
ATOM 1725 C CA . ARG A 1 215 ? 18.689 -5.938 -28.260 1.00 86.94 215 ARG A CA 1
ATOM 1726 C C . ARG A 1 215 ? 17.362 -5.991 -27.525 1.00 86.94 215 ARG A C 1
ATOM 1728 O O . ARG A 1 215 ? 16.572 -5.052 -27.589 1.00 86.94 215 ARG A O 1
ATOM 1735 N N . ILE A 1 216 ? 17.151 -7.087 -26.810 1.00 88.62 216 ILE A N 1
ATOM 1736 C CA . ILE A 1 216 ? 16.060 -7.234 -25.853 1.00 88.62 216 ILE A CA 1
ATOM 1737 C C . ILE A 1 216 ? 16.651 -6.957 -24.476 1.00 88.62 216 ILE A C 1
ATOM 1739 O O . ILE A 1 216 ? 17.627 -7.592 -24.081 1.00 88.62 216 ILE A O 1
ATOM 1743 N N . LEU A 1 217 ? 16.091 -5.978 -23.778 1.00 90.50 217 LEU A N 1
ATOM 1744 C CA . LEU A 1 217 ? 16.561 -5.508 -22.482 1.00 90.50 217 LEU A CA 1
ATOM 1745 C C . LEU A 1 217 ? 15.476 -5.778 -21.450 1.00 90.50 217 LEU A C 1
ATOM 1747 O O . LEU A 1 217 ? 14.334 -5.365 -21.644 1.00 90.50 217 LEU A O 1
ATOM 1751 N N . VAL A 1 218 ? 15.836 -6.436 -20.353 1.00 91.81 218 VAL A N 1
ATOM 1752 C CA . VAL A 1 218 ? 14.934 -6.642 -19.218 1.00 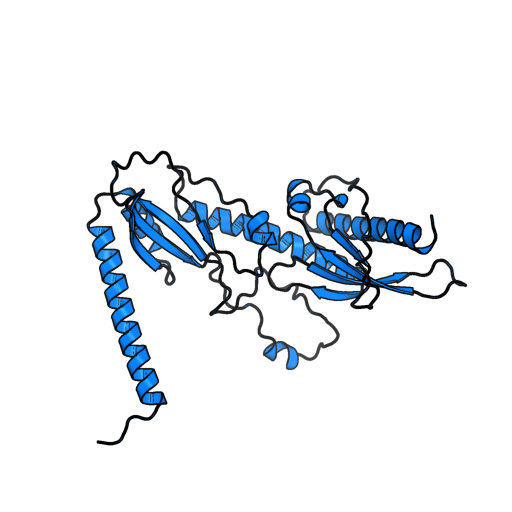91.81 218 VAL A CA 1
ATOM 1753 C C . VAL A 1 218 ? 15.338 -5.690 -18.107 1.00 91.81 218 VAL A C 1
ATOM 1755 O O . VAL A 1 218 ? 16.493 -5.653 -17.691 1.00 91.81 218 VAL A O 1
ATOM 1758 N N . LEU A 1 219 ? 14.387 -4.893 -17.643 1.00 93.88 219 LEU A N 1
ATOM 1759 C CA . LEU A 1 219 ? 14.602 -3.846 -16.659 1.00 93.88 219 LEU A CA 1
ATOM 1760 C C . LEU A 1 219 ? 13.722 -4.093 -15.447 1.00 93.88 219 LEU A C 1
ATOM 1762 O O . LEU A 1 219 ? 12.553 -4.459 -15.570 1.00 93.88 219 LEU A O 1
ATOM 1766 N N . GLN A 1 220 ? 14.287 -3.829 -14.280 1.00 93.88 220 GLN A N 1
ATOM 1767 C CA . GLN A 1 220 ? 13.560 -3.735 -13.030 1.00 93.88 220 GLN A CA 1
ATOM 1768 C C . GLN A 1 220 ? 13.418 -2.259 -12.664 1.00 93.88 220 GLN A C 1
ATOM 1770 O O . GLN A 1 220 ? 14.416 -1.550 -12.532 1.00 93.88 220 GLN A O 1
ATOM 1775 N N . LEU A 1 221 ? 12.183 -1.803 -12.481 1.00 94.81 221 LEU A N 1
ATOM 1776 C CA . LEU A 1 221 ? 11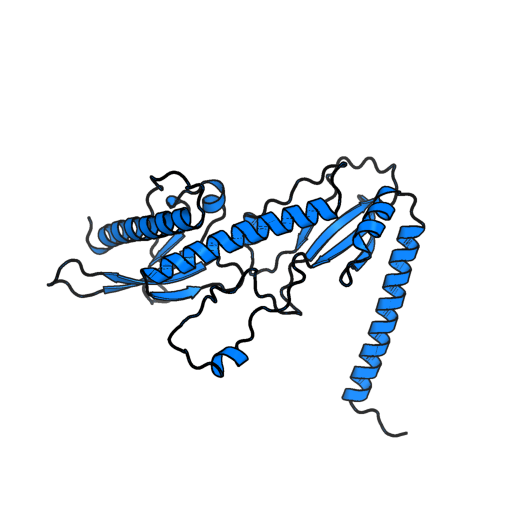.864 -0.532 -11.841 1.00 94.81 221 LEU A CA 1
ATOM 1777 C C . LEU A 1 221 ? 11.411 -0.810 -10.408 1.00 94.81 221 LEU A C 1
ATOM 1779 O O . LEU A 1 221 ? 10.475 -1.577 -10.182 1.00 94.81 221 LEU A O 1
ATOM 1783 N N . GLN A 1 222 ? 12.038 -0.129 -9.456 1.00 94.19 222 GLN A N 1
ATOM 1784 C CA . GLN A 1 222 ? 11.643 -0.095 -8.057 1.00 94.19 222 GLN A CA 1
ATOM 1785 C C . GLN A 1 222 ? 11.267 1.334 -7.658 1.00 94.19 222 GLN A C 1
ATOM 1787 O O . GLN A 1 222 ? 12.045 2.286 -7.798 1.00 94.19 222 GLN A O 1
ATOM 1792 N N . PHE A 1 223 ? 10.048 1.483 -7.144 1.00 93.00 223 PHE A N 1
ATOM 1793 C CA . PHE A 1 223 ? 9.582 2.745 -6.593 1.00 93.00 223 PHE A CA 1
ATOM 1794 C C . PHE A 1 223 ? 10.209 2.992 -5.219 1.00 93.00 223 PHE A C 1
ATOM 1796 O O . PHE A 1 223 ? 10.299 2.091 -4.386 1.00 93.00 223 PHE A O 1
ATOM 1803 N N . THR A 1 224 ? 10.589 4.240 -4.953 1.00 91.69 224 THR A N 1
ATOM 1804 C CA . THR A 1 224 ? 11.169 4.654 -3.670 1.00 91.69 224 THR A CA 1
ATOM 1805 C C . THR A 1 224 ? 10.232 5.598 -2.930 1.00 91.69 224 THR A C 1
ATOM 1807 O O . THR A 1 224 ? 9.415 6.290 -3.538 1.00 91.69 224 THR A O 1
ATOM 1810 N N . ALA A 1 225 ? 10.363 5.678 -1.604 1.00 90.25 225 ALA A N 1
ATOM 1811 C CA . ALA A 1 225 ? 9.599 6.643 -0.818 1.00 90.25 225 ALA A CA 1
ATOM 1812 C C . ALA A 1 225 ? 9.902 8.098 -1.224 1.00 90.25 225 ALA A C 1
ATOM 1814 O O . ALA A 1 225 ? 8.991 8.926 -1.260 1.00 90.25 225 ALA A O 1
ATOM 1815 N N . ALA A 1 226 ? 11.157 8.390 -1.589 1.00 89.19 226 ALA A N 1
ATOM 1816 C CA . ALA A 1 226 ? 11.591 9.709 -2.045 1.00 89.19 226 ALA A CA 1
ATOM 1817 C C . ALA A 1 226 ? 10.786 10.182 -3.264 1.00 89.19 226 ALA A C 1
ATOM 1819 O O . ALA A 1 226 ? 10.248 11.285 -3.226 1.00 89.19 226 ALA A O 1
ATOM 1820 N N . PHE A 1 227 ? 10.567 9.313 -4.258 1.00 87.81 227 PHE A N 1
ATOM 1821 C CA . PHE A 1 227 ? 9.752 9.635 -5.433 1.00 87.81 227 PHE A CA 1
ATOM 1822 C C . PHE A 1 227 ? 8.342 10.136 -5.074 1.00 87.81 227 PHE A C 1
ATOM 1824 O O . PHE A 1 227 ? 7.835 11.067 -5.698 1.00 87.81 227 PHE A O 1
ATOM 1831 N N . PHE A 1 228 ? 7.687 9.576 -4.052 1.00 83.50 228 PHE A N 1
ATOM 1832 C CA . PHE A 1 228 ? 6.340 10.025 -3.668 1.00 83.50 228 PHE A CA 1
ATOM 1833 C C . PHE A 1 228 ? 6.334 11.352 -2.912 1.00 83.50 228 PHE A C 1
ATOM 1835 O O . PHE A 1 228 ? 5.309 12.036 -2.922 1.00 83.50 228 PHE A O 1
ATOM 1842 N N . LEU A 1 229 ? 7.458 11.717 -2.293 1.00 80.94 229 LEU A N 1
ATOM 1843 C CA . LEU A 1 229 ? 7.639 12.989 -1.598 1.00 80.94 229 LEU A CA 1
ATOM 1844 C C . LEU A 1 229 ? 8.021 14.115 -2.566 1.00 80.94 229 LEU A C 1
ATOM 1846 O O . LEU A 1 229 ? 7.511 15.225 -2.445 1.00 80.94 229 LEU A O 1
ATOM 1850 N N . THR A 1 230 ? 8.906 13.836 -3.520 1.00 83.88 230 THR A N 1
ATOM 1851 C CA . THR A 1 230 ? 9.498 14.838 -4.423 1.00 83.88 230 THR A CA 1
ATOM 1852 C C . THR A 1 230 ? 8.797 14.912 -5.777 1.00 83.88 230 THR A C 1
ATOM 1854 O O . THR A 1 230 ? 8.825 15.953 -6.428 1.00 83.88 230 THR A O 1
ATOM 1857 N N . ASN A 1 231 ? 8.166 13.815 -6.208 1.00 80.00 231 ASN A N 1
ATOM 1858 C CA . ASN A 1 231 ? 7.719 13.589 -7.583 1.00 80.00 231 ASN A CA 1
ATOM 1859 C C . ASN A 1 231 ? 8.851 13.679 -8.631 1.00 80.00 231 ASN A C 1
ATOM 1861 O O . ASN A 1 231 ? 8.609 14.018 -9.794 1.00 80.00 231 ASN A O 1
ATOM 1865 N N . CYS A 1 232 ? 10.090 13.388 -8.223 1.00 85.62 232 CYS A N 1
ATOM 1866 C CA . CYS A 1 232 ? 11.273 13.438 -9.079 1.00 85.62 232 CYS A CA 1
ATOM 1867 C C . CYS A 1 232 ? 11.629 12.053 -9.623 1.00 85.62 232 CYS A C 1
ATOM 1869 O O . CYS A 1 232 ? 11.896 11.130 -8.860 1.00 85.62 232 CYS A O 1
ATOM 1871 N N . MET A 1 233 ? 11.707 11.905 -10.948 1.00 87.00 233 MET A N 1
ATOM 1872 C CA . MET A 1 233 ? 12.013 10.604 -11.575 1.00 87.00 233 MET A CA 1
ATOM 1873 C C . MET A 1 233 ? 13.409 10.075 -11.255 1.00 87.00 233 MET A C 1
ATOM 1875 O O . MET A 1 233 ? 13.606 8.867 -11.239 1.00 87.00 233 MET A O 1
ATOM 1879 N N . SER A 1 234 ? 14.355 10.967 -10.961 1.00 89.25 234 SER A N 1
ATOM 1880 C CA . SER A 1 234 ? 15.701 10.617 -10.501 1.00 89.25 234 SER A CA 1
ATOM 1881 C C . SER A 1 234 ? 15.710 9.809 -9.203 1.00 89.25 234 SER A C 1
ATOM 1883 O O . SER A 1 234 ? 16.712 9.172 -8.897 1.00 89.25 234 SER A O 1
ATOM 1885 N N . ASP A 1 235 ? 14.614 9.841 -8.442 1.00 91.12 235 ASP A N 1
ATOM 1886 C CA . ASP A 1 235 ? 14.492 9.110 -7.184 1.00 91.12 235 ASP A CA 1
ATOM 1887 C C . ASP A 1 235 ? 14.025 7.665 -7.399 1.00 91.12 235 ASP A C 1
ATOM 1889 O O . ASP A 1 235 ? 14.062 6.867 -6.463 1.00 91.12 235 ASP A O 1
ATOM 1893 N N . LEU A 1 236 ? 13.572 7.313 -8.607 1.00 92.06 236 LEU A N 1
ATOM 1894 C CA . LEU A 1 236 ? 13.253 5.934 -8.969 1.00 92.06 236 LEU A CA 1
ATOM 1895 C C . LEU A 1 236 ? 14.539 5.134 -9.170 1.00 92.06 236 LEU A C 1
ATOM 1897 O O . LEU A 1 236 ? 15.537 5.639 -9.685 1.00 92.06 236 LEU A O 1
ATOM 1901 N N . GLN A 1 237 ? 14.496 3.857 -8.805 1.00 94.00 237 GLN A N 1
ATOM 1902 C CA . GLN A 1 237 ? 15.603 2.940 -9.036 1.00 94.00 237 GLN A CA 1
ATOM 1903 C C . GLN A 1 237 ? 15.290 2.086 -10.258 1.00 94.00 237 GLN A C 1
ATOM 1905 O O . GLN A 1 237 ? 14.302 1.355 -10.267 1.00 94.00 237 GLN A O 1
ATOM 1910 N N . VAL A 1 238 ? 16.124 2.198 -11.291 1.00 94.56 238 VAL A N 1
ATOM 1911 C CA . VAL A 1 238 ? 16.034 1.369 -12.495 1.00 94.56 238 VAL A CA 1
ATOM 1912 C C . VAL A 1 238 ? 17.321 0.594 -12.655 1.00 94.56 238 VAL A C 1
ATOM 1914 O O . VAL A 1 238 ? 18.415 1.147 -12.537 1.00 94.56 238 VAL A O 1
ATOM 1917 N N . VAL A 1 239 ? 17.178 -0.692 -12.931 1.00 93.81 239 VAL A N 1
ATOM 1918 C CA . VAL A 1 239 ? 18.289 -1.622 -13.054 1.00 93.81 239 VAL A CA 1
ATOM 1919 C C . VAL A 1 239 ? 18.091 -2.461 -14.306 1.00 93.81 239 VAL A C 1
ATOM 1921 O O . VAL A 1 239 ? 17.006 -2.993 -14.532 1.00 93.81 239 VAL A O 1
ATOM 1924 N N . LEU A 1 240 ? 19.136 -2.570 -15.120 1.00 91.75 240 LEU A N 1
ATOM 1925 C CA . LEU A 1 240 ? 19.198 -3.506 -16.236 1.00 91.75 240 LEU A CA 1
ATOM 1926 C C . LEU A 1 240 ? 19.612 -4.881 -15.704 1.00 91.75 240 LEU A C 1
ATOM 1928 O O . LEU A 1 240 ? 20.639 -5.005 -15.033 1.00 91.75 240 LEU A O 1
ATOM 1932 N N . LEU A 1 241 ? 18.801 -5.893 -16.010 1.00 88.12 241 LEU A N 1
ATOM 1933 C CA . LEU A 1 241 ? 19.065 -7.288 -15.682 1.00 88.12 241 LEU A CA 1
ATOM 1934 C C . LEU A 1 241 ? 19.811 -7.928 -16.853 1.00 88.12 241 LEU A C 1
ATOM 1936 O O . LEU A 1 241 ? 19.305 -7.964 -17.975 1.00 88.12 241 LEU A O 1
ATOM 1940 N N . ASP A 1 242 ? 21.017 -8.416 -16.593 1.00 75.38 242 ASP A N 1
ATOM 1941 C CA . ASP A 1 242 ? 21.898 -9.036 -17.590 1.00 75.38 242 ASP A CA 1
ATOM 1942 C C . ASP A 1 242 ? 21.732 -10.564 -17.681 1.00 75.38 242 ASP A C 1
ATOM 1944 O O . ASP A 1 242 ? 22.265 -11.189 -18.594 1.00 75.38 242 ASP A O 1
ATOM 1948 N N . GLY A 1 243 ? 20.922 -11.157 -16.796 1.00 68.62 243 GLY A N 1
ATOM 1949 C CA . GLY A 1 243 ? 20.560 -12.575 -16.826 1.00 68.62 243 GLY A CA 1
ATOM 1950 C C . GLY A 1 243 ? 21.612 -13.512 -16.228 1.00 68.62 243 GLY A C 1
ATOM 1951 O O . GLY A 1 243 ? 21.389 -14.724 -16.217 1.00 68.62 243 GLY A O 1
ATOM 1952 N N . GLU A 1 244 ? 22.715 -12.980 -15.699 1.00 71.50 244 GLU A N 1
ATOM 1953 C CA . GLU A 1 244 ? 23.734 -13.750 -14.989 1.00 71.50 244 GLU A CA 1
ATOM 1954 C C . GLU A 1 244 ? 23.573 -13.546 -13.473 1.00 71.50 244 GLU A C 1
ATOM 1956 O O . GLU A 1 244 ? 23.484 -12.434 -12.967 1.00 71.50 244 GLU A O 1
ATOM 1961 N N . ALA A 1 245 ? 23.478 -14.644 -12.716 1.00 60.22 245 ALA A N 1
ATOM 1962 C CA . ALA A 1 245 ? 23.187 -14.582 -11.279 1.00 60.22 245 ALA A CA 1
ATOM 1963 C C . ALA A 1 245 ? 24.335 -13.978 -10.441 1.00 60.22 245 ALA A C 1
ATOM 1965 O O . ALA A 1 245 ? 24.108 -13.565 -9.305 1.00 60.22 245 ALA A O 1
ATOM 1966 N N . ASP A 1 246 ? 25.548 -13.934 -11.002 1.00 64.56 246 ASP A N 1
ATOM 1967 C CA . ASP A 1 246 ? 26.781 -13.532 -10.315 1.00 64.56 246 ASP A CA 1
ATOM 1968 C C . ASP A 1 246 ? 27.287 -12.135 -10.723 1.00 64.56 246 ASP A C 1
ATOM 1970 O O . ASP A 1 246 ? 28.273 -11.640 -10.165 1.00 64.56 246 ASP A O 1
ATOM 1974 N N . THR A 1 247 ? 26.636 -11.474 -11.680 1.00 68.56 247 THR A N 1
ATOM 1975 C CA . THR A 1 247 ? 26.976 -10.114 -12.103 1.00 68.56 247 THR A CA 1
ATOM 1976 C C . THR A 1 247 ? 26.194 -9.075 -11.312 1.00 68.56 247 THR A C 1
ATOM 1978 O O . THR A 1 247 ? 25.026 -9.232 -10.957 1.00 68.56 247 THR A O 1
ATOM 1981 N N . ALA A 1 248 ? 26.880 -7.979 -10.985 1.00 72.75 248 ALA A N 1
ATOM 1982 C CA . ALA A 1 248 ? 26.260 -6.882 -10.267 1.00 72.75 248 ALA A CA 1
ATOM 1983 C C . ALA A 1 248 ? 25.196 -6.223 -11.163 1.00 72.75 248 ALA A C 1
ATOM 1985 O O . ALA A 1 248 ? 25.513 -5.873 -12.303 1.00 72.75 248 ALA A O 1
ATOM 1986 N N . PRO A 1 249 ? 23.976 -5.986 -10.652 1.00 78.75 249 PRO A N 1
ATOM 1987 C CA . PRO A 1 249 ? 22.936 -5.345 -11.438 1.00 78.75 249 PRO A CA 1
ATOM 1988 C C . PRO A 1 249 ? 23.388 -3.964 -11.925 1.00 78.75 249 PRO A C 1
ATOM 1990 O O . PRO A 1 249 ? 23.982 -3.197 -11.160 1.00 78.75 249 PRO A O 1
ATOM 1993 N N . VAL A 1 250 ? 23.102 -3.629 -13.185 1.00 87.00 250 VAL A N 1
ATOM 1994 C CA . VAL A 1 250 ? 23.593 -2.385 -13.794 1.00 87.00 250 VAL A CA 1
ATOM 1995 C C . VAL A 1 250 ? 22.590 -1.253 -13.549 1.00 87.00 250 VAL A C 1
ATOM 1997 O O . VAL A 1 250 ? 21.497 -1.275 -14.122 1.00 87.00 250 VAL A O 1
ATOM 2000 N N . PRO A 1 251 ? 22.920 -0.236 -12.730 1.00 90.38 251 PRO A N 1
ATOM 2001 C CA . PRO A 1 251 ? 22.004 0.862 -12.457 1.00 90.38 251 PRO A CA 1
ATOM 2002 C C . PRO A 1 251 ? 21.857 1.772 -13.682 1.00 90.38 251 PRO A C 1
ATOM 2004 O O . PRO A 1 251 ? 22.840 2.233 -14.266 1.00 90.38 251 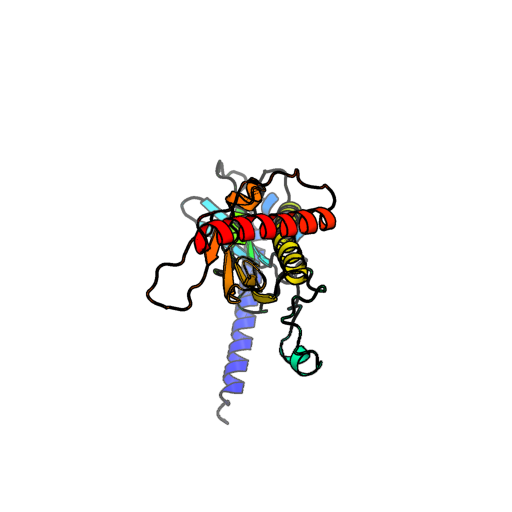PRO A O 1
ATOM 2007 N N . VAL A 1 252 ? 20.614 2.091 -14.030 1.00 90.38 252 VAL A N 1
ATOM 2008 C CA . VAL A 1 252 ? 20.261 3.038 -15.090 1.00 90.38 252 VAL A CA 1
ATOM 2009 C C . VAL A 1 252 ? 19.861 4.352 -14.429 1.00 90.38 252 VAL A C 1
ATOM 2011 O O . VAL A 1 252 ? 18.757 4.501 -13.912 1.00 90.38 252 VAL A O 1
ATOM 2014 N N . ALA A 1 253 ? 20.777 5.321 -14.421 1.00 89.19 253 ALA A N 1
ATOM 2015 C CA . ALA A 1 253 ? 20.519 6.627 -13.821 1.00 89.19 253 ALA A CA 1
ATOM 2016 C C . ALA A 1 253 ? 19.439 7.388 -14.604 1.00 89.19 253 ALA A C 1
ATOM 2018 O O . ALA A 1 253 ? 19.544 7.526 -15.822 1.00 89.19 253 ALA A O 1
ATOM 2019 N N . LEU A 1 254 ? 18.430 7.924 -13.919 1.00 89.06 254 LEU A N 1
ATOM 2020 C CA . LEU A 1 254 ? 17.378 8.733 -14.536 1.00 89.06 254 LEU A CA 1
ATOM 2021 C C . LEU A 1 254 ? 17.627 10.227 -14.329 1.00 89.06 254 LEU A C 1
ATOM 2023 O O . LEU A 1 254 ? 18.137 10.656 -13.293 1.00 89.06 254 LEU A O 1
ATOM 2027 N N . ALA A 1 255 ? 17.244 11.031 -15.319 1.00 86.06 255 ALA A N 1
ATOM 2028 C CA . ALA A 1 255 ? 17.242 12.479 -15.187 1.00 86.06 255 ALA A CA 1
ATOM 2029 C C . ALA A 1 255 ? 16.071 12.940 -14.302 1.00 86.06 255 ALA A C 1
ATOM 2031 O O . ALA A 1 255 ? 15.052 12.258 -14.178 1.00 86.06 255 ALA A O 1
ATOM 2032 N N . ALA A 1 256 ? 16.201 14.123 -13.698 1.00 83.69 256 ALA A N 1
ATOM 2033 C CA . ALA A 1 256 ? 15.093 14.749 -12.984 1.00 83.69 256 ALA A CA 1
ATOM 2034 C C . ALA A 1 256 ? 13.921 15.040 -13.941 1.00 83.69 256 ALA A C 1
ATOM 2036 O O . ALA A 1 256 ? 14.131 15.408 -15.100 1.00 83.69 256 ALA A O 1
ATOM 2037 N N . SER A 1 257 ? 12.687 14.906 -13.445 1.00 80.31 257 SER A N 1
ATOM 2038 C CA . SER A 1 257 ? 11.489 15.319 -14.184 1.00 80.31 257 SER A CA 1
ATOM 2039 C C . SER A 1 257 ? 11.541 16.815 -14.473 1.00 80.31 257 SER A C 1
ATOM 2041 O O . SER A 1 257 ? 11.855 17.629 -13.607 1.00 80.31 257 SER A O 1
ATOM 2043 N N . SER A 1 258 ? 11.177 17.189 -15.694 1.00 70.06 258 SER A N 1
ATOM 2044 C CA . SER A 1 258 ? 11.090 18.587 -16.126 1.00 70.06 258 SER A CA 1
ATOM 2045 C C . SER A 1 258 ? 9.671 19.150 -16.057 1.00 70.06 258 SER A C 1
ATOM 2047 O O . SER A 1 258 ? 9.477 20.347 -16.258 1.00 70.06 258 SER A O 1
ATOM 2049 N N . THR A 1 259 ? 8.667 18.302 -15.811 1.00 67.25 259 THR A N 1
ATOM 2050 C CA . THR A 1 259 ? 7.258 18.677 -15.975 1.00 67.25 259 THR A CA 1
ATOM 2051 C C . THR A 1 259 ? 6.539 18.741 -14.636 1.00 67.25 259 THR A C 1
ATOM 2053 O O . THR A 1 259 ? 6.621 17.789 -13.856 1.00 67.25 259 THR A O 1
ATOM 2056 N N . PRO A 1 260 ? 5.836 19.851 -14.344 1.00 68.75 260 PRO A N 1
ATOM 2057 C CA . PRO A 1 260 ? 5.092 19.980 -13.105 1.00 68.75 260 PRO A CA 1
ATOM 2058 C C . PRO A 1 260 ? 3.943 18.960 -13.040 1.00 68.75 260 PRO A C 1
ATOM 2060 O O . PRO A 1 260 ? 3.404 18.563 -14.077 1.00 68.75 260 PRO A O 1
ATOM 2063 N N . PRO A 1 261 ? 3.540 18.537 -11.828 1.00 69.00 261 PRO A N 1
ATOM 2064 C CA . PRO A 1 261 ? 2.403 17.643 -11.654 1.00 69.00 261 PRO A CA 1
ATOM 2065 C C . PRO A 1 261 ? 1.121 18.242 -12.244 1.00 69.00 261 PRO A C 1
ATOM 2067 O O . PRO A 1 261 ? 0.788 19.400 -11.991 1.00 69.00 261 PRO A O 1
ATOM 2070 N N . SER A 1 262 ? 0.394 17.430 -13.015 1.00 70.56 262 SER A N 1
ATOM 2071 C CA . SER A 1 262 ? -0.930 17.786 -13.530 1.00 70.56 262 SER A CA 1
ATOM 2072 C C . SER A 1 262 ? -1.987 17.600 -12.434 1.00 70.56 262 SER A C 1
ATOM 2074 O O . SER A 1 262 ? -1.891 16.639 -11.665 1.00 70.56 262 SER A O 1
ATOM 2076 N N . PRO A 1 263 ? -3.015 18.468 -12.354 1.00 71.56 263 PRO A N 1
ATOM 2077 C CA . PRO A 1 263 ? -4.160 18.249 -11.473 1.00 71.56 263 PRO A CA 1
ATOM 2078 C C . PRO A 1 263 ? -5.046 17.075 -11.925 1.00 71.56 263 PRO A C 1
ATOM 2080 O O . PRO A 1 263 ? -5.802 16.546 -11.112 1.00 71.56 263 PRO A O 1
ATOM 2083 N N . ASP A 1 264 ? -4.959 16.662 -13.196 1.00 77.38 264 ASP A N 1
ATOM 2084 C CA . ASP A 1 264 ? -5.629 15.463 -13.705 1.00 77.38 264 ASP A CA 1
ATOM 2085 C C . ASP A 1 264 ? -4.731 14.226 -13.501 1.00 77.38 264 ASP A C 1
ATOM 2087 O O . ASP A 1 264 ? -3.648 14.164 -14.096 1.00 77.38 264 ASP A O 1
ATOM 2091 N N . PRO A 1 265 ? -5.158 13.232 -12.698 1.00 71.19 265 PRO A N 1
ATOM 2092 C CA . PRO A 1 265 ? -4.371 12.035 -12.417 1.00 71.19 265 PRO A CA 1
ATOM 2093 C C . PRO A 1 265 ? -4.098 11.173 -13.657 1.00 71.19 265 PRO A C 1
ATOM 2095 O O . PRO A 1 265 ? -3.034 10.560 -13.729 1.00 71.19 265 PRO A O 1
ATOM 2098 N N . ILE A 1 266 ? -5.000 11.142 -14.645 1.00 73.44 266 ILE A N 1
ATOM 2099 C CA . ILE A 1 266 ? -4.804 10.339 -15.863 1.00 73.44 266 ILE A CA 1
ATOM 2100 C C . ILE A 1 266 ? -3.727 10.988 -16.732 1.00 73.44 266 ILE A C 1
ATOM 2102 O O . ILE A 1 266 ? -2.737 10.343 -17.084 1.00 73.44 266 ILE A O 1
ATOM 2106 N N . ALA A 1 267 ? -3.877 12.284 -17.013 1.00 76.12 267 ALA A N 1
ATOM 2107 C CA . ALA A 1 267 ? -2.875 13.050 -17.750 1.00 76.12 267 ALA A CA 1
ATOM 2108 C C . ALA A 1 267 ? -1.515 13.068 -17.028 1.00 76.12 267 ALA A C 1
ATOM 2110 O O . ALA A 1 267 ? -0.462 13.067 -17.674 1.00 76.12 267 ALA A O 1
ATOM 2111 N N . HIS A 1 268 ? -1.518 13.055 -15.688 1.00 80.00 268 HIS A N 1
ATOM 2112 C CA . HIS A 1 268 ? -0.295 12.967 -14.898 1.00 80.00 268 HIS A CA 1
ATOM 2113 C C . HIS A 1 268 ? 0.427 11.635 -15.124 1.00 80.00 268 HIS A C 1
ATOM 2115 O O . HIS A 1 268 ? 1.611 11.652 -15.457 1.00 80.00 268 HIS A O 1
ATOM 2121 N N . SER A 1 269 ? -0.275 10.503 -15.019 1.00 77.62 269 SER A N 1
ATOM 2122 C CA . SER A 1 269 ? 0.310 9.172 -15.236 1.00 77.62 269 SER A CA 1
ATOM 2123 C C . SER A 1 269 ? 0.854 9.000 -16.658 1.00 77.62 269 SER A C 1
ATOM 2125 O O . SER A 1 269 ? 1.977 8.526 -16.814 1.00 77.62 269 SER A O 1
ATOM 2127 N N . GLN A 1 270 ? 0.126 9.473 -17.677 1.00 82.81 270 GLN A N 1
ATOM 2128 C CA . GLN A 1 270 ? 0.573 9.495 -19.083 1.00 82.81 270 GLN A CA 1
ATOM 2129 C C . GLN A 1 270 ? 1.885 10.253 -19.276 1.00 82.81 270 GLN A C 1
ATOM 2131 O O . GLN A 1 270 ? 2.842 9.743 -19.867 1.00 82.81 270 GLN A O 1
ATOM 2136 N N . THR A 1 271 ? 1.939 11.470 -18.738 1.00 84.19 271 THR A N 1
ATOM 2137 C CA . THR A 1 271 ? 3.120 12.331 -18.830 1.00 84.19 271 THR A CA 1
ATOM 2138 C C . THR A 1 271 ? 4.307 11.704 -18.098 1.00 84.19 271 THR A C 1
ATOM 2140 O O . THR A 1 271 ? 5.412 11.656 -18.640 1.00 84.19 271 THR A O 1
ATOM 2143 N N . CYS A 1 272 ? 4.078 11.169 -16.895 1.00 85.12 272 CYS A N 1
ATOM 2144 C CA . CYS A 1 272 ? 5.105 10.499 -16.105 1.00 85.12 272 CYS A CA 1
ATOM 2145 C C . CYS A 1 272 ? 5.646 9.249 -16.807 1.00 85.12 272 CYS A C 1
ATOM 2147 O O . CYS A 1 272 ? 6.857 9.125 -16.936 1.00 85.12 272 CYS A O 1
ATOM 2149 N N . ALA A 1 273 ? 4.802 8.341 -17.297 1.00 88.00 273 ALA A N 1
ATOM 2150 C CA . ALA A 1 273 ? 5.271 7.128 -17.970 1.00 88.00 273 ALA A CA 1
ATOM 2151 C C . ALA A 1 273 ? 6.049 7.443 -19.261 1.00 88.00 273 ALA A C 1
ATOM 2153 O O . ALA A 1 273 ? 7.090 6.843 -19.524 1.00 88.00 273 ALA A O 1
ATOM 2154 N N . SER A 1 274 ? 5.604 8.439 -20.031 1.00 87.44 274 SER A N 1
ATOM 2155 C CA . SER A 1 274 ? 6.304 8.859 -21.253 1.00 87.44 274 SER A CA 1
ATOM 2156 C C . SER A 1 274 ? 7.702 9.410 -20.946 1.00 87.44 274 SER A C 1
ATOM 2158 O O . SER A 1 274 ? 8.686 9.010 -21.569 1.00 87.44 274 SER A O 1
ATOM 2160 N N . GLN A 1 275 ? 7.817 10.277 -19.935 1.00 88.62 275 GLN A N 1
ATOM 2161 C CA . GLN A 1 275 ? 9.106 10.834 -19.497 1.00 88.62 275 GLN A CA 1
ATOM 2162 C C . GLN A 1 275 ? 10.026 9.781 -18.895 1.00 88.62 275 GLN A C 1
ATOM 2164 O O . GLN A 1 275 ? 11.237 9.821 -19.118 1.00 88.62 275 GLN A O 1
ATOM 2169 N N . PHE A 1 276 ? 9.449 8.821 -18.171 1.00 92.00 276 PHE A N 1
ATOM 2170 C CA . PHE A 1 276 ? 10.176 7.682 -17.625 1.00 92.00 276 PHE A CA 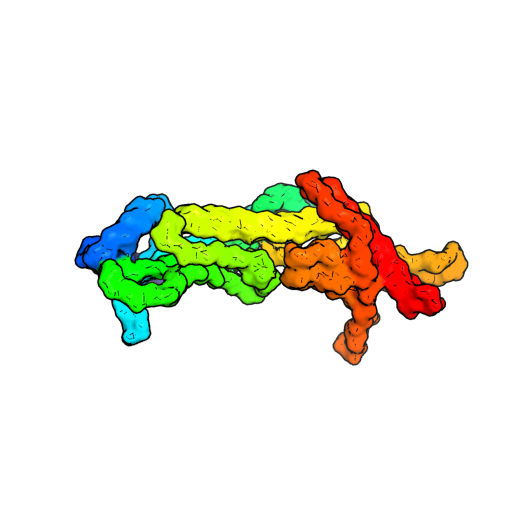1
ATOM 2171 C C . PHE A 1 276 ? 10.873 6.919 -18.745 1.00 92.00 276 PHE A C 1
ATOM 2173 O O . PHE A 1 276 ? 12.081 6.688 -18.675 1.00 92.00 276 PHE A O 1
ATOM 2180 N N . LEU A 1 277 ? 10.125 6.560 -19.790 1.00 91.50 277 LEU A N 1
ATOM 2181 C CA . LEU A 1 277 ? 10.641 5.791 -20.915 1.00 91.50 277 LEU A CA 1
ATOM 2182 C C . LEU A 1 277 ? 11.670 6.578 -21.717 1.00 91.50 277 LEU A C 1
ATOM 2184 O O . LEU A 1 277 ? 12.710 6.027 -22.069 1.00 91.50 277 LEU A O 1
ATOM 2188 N N . GLU A 1 278 ? 11.435 7.870 -21.951 1.00 90.19 278 GLU A N 1
ATOM 2189 C CA . GLU A 1 278 ? 12.401 8.723 -22.643 1.00 90.19 278 GLU A CA 1
ATOM 2190 C C . GLU A 1 278 ? 13.721 8.829 -21.864 1.00 90.19 278 GLU A C 1
ATOM 2192 O O . GLU A 1 278 ? 14.798 8.648 -22.441 1.00 90.19 278 GLU A O 1
ATOM 2197 N N . SER A 1 279 ? 13.657 9.081 -20.551 1.00 90.56 279 SER A N 1
ATOM 2198 C CA . SER A 1 279 ? 14.853 9.156 -19.706 1.00 90.56 279 SER A CA 1
ATOM 2199 C C . SER A 1 279 ? 15.565 7.808 -19.624 1.00 90.56 279 SER A C 1
ATOM 2201 O O . SER A 1 279 ? 16.789 7.764 -19.723 1.00 90.56 279 SER A O 1
ATOM 2203 N N . THR A 1 280 ? 14.815 6.718 -19.463 1.00 91.81 280 THR A N 1
ATOM 2204 C CA . THR A 1 280 ? 15.366 5.357 -19.406 1.00 91.81 280 THR A CA 1
ATOM 2205 C C . THR A 1 280 ? 16.090 5.031 -20.706 1.00 91.81 280 THR A C 1
ATOM 2207 O O . THR A 1 280 ? 17.247 4.616 -20.678 1.00 91.81 280 THR A O 1
ATOM 2210 N N . ARG A 1 281 ? 15.459 5.304 -21.854 1.00 89.19 281 ARG A N 1
ATOM 2211 C CA . ARG A 1 281 ? 16.049 5.077 -23.175 1.00 89.19 281 ARG A CA 1
ATOM 2212 C C . ARG A 1 281 ? 17.338 5.870 -23.365 1.00 89.19 281 ARG A C 1
ATOM 2214 O O . ARG A 1 281 ? 18.344 5.284 -23.747 1.00 89.19 281 ARG A O 1
ATOM 2221 N N . LYS A 1 282 ? 17.344 7.173 -23.064 1.00 89.00 282 LYS A N 1
ATOM 2222 C CA . LYS A 1 282 ? 18.554 8.012 -23.176 1.00 89.00 282 LYS A CA 1
ATOM 2223 C C . LYS A 1 282 ? 19.709 7.462 -22.341 1.00 89.00 282 LYS A C 1
ATOM 2225 O O . LYS A 1 282 ? 20.834 7.383 -22.825 1.00 89.00 282 LYS A O 1
ATOM 2230 N N . SER A 1 283 ? 19.432 7.048 -21.109 1.00 89.56 283 SER A N 1
ATOM 2231 C CA . SER A 1 283 ? 20.454 6.485 -20.227 1.00 89.56 283 SER A CA 1
ATOM 2232 C C . SER A 1 283 ? 20.948 5.115 -20.687 1.00 89.56 283 SER A C 1
ATOM 2234 O O . SER A 1 283 ? 22.141 4.835 -20.583 1.00 89.56 283 SER A O 1
ATOM 2236 N N . LEU A 1 284 ? 20.070 4.284 -21.251 1.00 89.75 284 LEU A N 1
ATOM 2237 C CA . LEU A 1 284 ? 20.458 3.013 -21.863 1.00 89.75 284 LEU A CA 1
ATOM 2238 C C . LEU A 1 284 ? 21.313 3.219 -23.114 1.00 89.75 284 LEU A C 1
ATOM 2240 O O . LEU A 1 284 ? 22.320 2.538 -23.263 1.00 89.75 284 LEU A O 1
ATOM 2244 N N . LEU A 1 285 ? 20.969 4.174 -23.980 1.00 87.19 285 LEU A N 1
ATOM 2245 C CA . LEU A 1 285 ? 21.776 4.502 -25.158 1.00 87.19 285 LEU A CA 1
ATOM 2246 C C . LEU A 1 285 ? 23.181 4.962 -24.757 1.00 87.19 285 LEU A C 1
ATOM 2248 O O . LEU A 1 285 ? 24.166 4.441 -25.282 1.00 87.19 285 LEU A O 1
ATOM 2252 N N . ARG A 1 286 ? 23.281 5.834 -23.747 1.00 86.31 286 ARG A N 1
ATOM 2253 C CA . ARG A 1 286 ? 24.568 6.229 -23.158 1.00 86.31 286 ARG A CA 1
ATOM 2254 C C . ARG A 1 286 ? 25.370 5.038 -22.670 1.00 86.31 286 ARG A C 1
ATOM 2256 O O . ARG A 1 286 ? 26.565 4.942 -22.920 1.00 86.31 286 ARG A O 1
ATOM 2263 N N . HIS A 1 287 ? 24.714 4.138 -21.948 1.00 86.12 287 HIS A N 1
ATOM 2264 C CA . HIS A 1 287 ? 25.373 2.981 -21.366 1.00 86.12 287 HIS A CA 1
ATOM 2265 C C . HIS A 1 287 ? 25.847 1.980 -22.431 1.00 86.12 287 HIS A C 1
ATOM 2267 O O . HIS A 1 287 ? 26.969 1.489 -22.358 1.00 86.12 287 HIS A O 1
ATOM 2273 N N . LEU A 1 288 ? 25.011 1.686 -23.430 1.00 84.31 288 LEU A N 1
ATOM 2274 C CA . LEU A 1 288 ? 25.276 0.657 -24.437 1.00 84.31 288 LEU A CA 1
ATOM 2275 C C . LEU A 1 288 ? 26.173 1.144 -25.583 1.00 84.31 288 LEU A C 1
ATOM 2277 O O . LEU A 1 288 ? 26.859 0.320 -26.192 1.00 84.31 288 LEU A O 1
ATOM 2281 N N . TYR A 1 289 ? 26.150 2.445 -25.887 1.00 84.06 289 TYR A N 1
ATOM 2282 C CA . TYR A 1 289 ? 26.812 3.025 -27.062 1.00 84.06 289 TYR A CA 1
ATOM 2283 C C . TYR A 1 289 ? 27.764 4.192 -26.745 1.00 84.06 289 TYR A C 1
ATOM 2285 O O . TYR A 1 289 ? 28.526 4.590 -27.622 1.00 84.06 289 TYR A O 1
ATOM 2293 N N . GLY A 1 290 ? 27.788 4.702 -25.508 1.00 74.44 290 GLY A N 1
ATOM 2294 C CA . GLY A 1 290 ? 28.707 5.765 -25.079 1.00 74.44 290 GLY A CA 1
ATOM 2295 C C . GLY A 1 290 ? 28.264 7.200 -25.398 1.00 74.44 290 GLY A C 1
ATOM 2296 O O . GLY A 1 290 ? 29.114 8.089 -25.378 1.00 74.44 290 GLY A O 1
ATOM 2297 N N . GLU A 1 291 ? 26.978 7.426 -25.697 1.00 57.06 291 GLU A N 1
ATOM 2298 C CA . GLU A 1 291 ? 26.395 8.737 -26.074 1.00 57.06 291 GLU A CA 1
ATOM 2299 C C . GLU A 1 291 ? 25.934 9.648 -24.914 1.00 57.06 291 GLU A C 1
ATOM 2301 O O . GLU A 1 291 ? 25.264 9.197 -23.957 1.00 57.06 291 GLU A O 1
#

Secondary structure (DSSP, 8-state):
-PPPPHHHHHHHHHHHHHHHHHHHHHHHHHHHHHSS-HHHHHHHHHHTT-TT-EEEEEEETTTEEEEEEEEES--PPPS--HHHHHSS--TT-----TT--S----TTT---EEEEEEESSTT----SPP--EEEPPGGGHHHHHHSPPPP--TT--HHHHHHHHHHHHHHHHHHHHHHHHHHTTTSEEEEE-TTT--EEEEEEEE-SSTTSPPEEEEEEEE--HHHHHH--GGGSEEEEE-S-TTSPPEE-PPPPP-SPPPSSHHHHHHHHHHHHHHHHHHHHHHHHH--

Radius of gyration: 25.2 Å; chains: 1; bounding box: 50×65×74 Å

Sequence (291 aa):
MPALTNDDLAKVLEDVVKQLVDVFREQQVQTLQAATSQRAKFEYEMLQHRPELEVLVMSSESTGNYVLFALPLLGEKPQWDPKNLIEAEDLDSVYIPDGFHAPNFSVTTNGLTIFIGYPMKEEAKSDAAWPLLVEWPARMLLSSQVTQTPPSSKGQSSVELIASCKKMFLQQWRRRKDFIAELRRHVIVLEYDAVDFSQVFFMLQEQLNDQAPLRILVLQLQFTAAFFLTNCMSDLQVVLLDGEADTAPVPVALAASSTPPSPDPIAHSQTCASQFLESTRKSLLRHLYGE